Protein AF-A0AAI9HZN4-F1 (afdb_monomer_lite)

Radius of gyration: 26.99 Å; chains: 1; bounding box: 55×51×109 Å

Secondary structure (DSSP, 8-state):
-------------------HHHHHHHHHHHHHHHH-TTTGGGEEEEEE-SSSSEEEEEEEE---STTS-S-TT---EEEEEEEETTT--EEEE-TTSTTSEEEES-GGGS--EEEEEEEEEEEPTTS-EEEEEEEEEE-SSSEEEEEEEEES------EEEEEEEETTEEEEEE-TTS-S---SPSPSEEEEEETTEEEEE-TTSSSSS-EEPEEPPP-

Foldseek 3Di:
DDDDDDDPPPPPPPPPPCDLVVVLVVLVLVVCCVPPVLCSVQKDWDWDDDDDFKIKIWIWGQQPDPSRDDDNVDIDTPWIWIAGSPPRFIWTADPPAPVRIGTPDDLVVADAAKWKDKDWADQDPVRDIWMKMWIWHDPHRFKIFIDIDTDPDDAFDGGMWTWDDDPFKTFTHRDPPDPDGDPDDGSQKIWGDHPNWIWIAGPPDPDRDTHTIGGDDDD

pLDDT: mean 79.12, std 17.21, range [31.0, 96.69]

Structure (mmCIF, N/CA/C/O backbone):
data_AF-A0AAI9HZN4-F1
#
_entry.id   AF-A0AAI9HZN4-F1
#
loop_
_atom_site.group_PDB
_atom_site.id
_atom_site.type_symbol
_atom_site.label_atom_id
_atom_site.label_alt_id
_atom_site.label_comp_id
_atom_site.label_asym_id
_atom_site.label_entity_id
_atom_site.label_seq_id
_atom_site.pdbx_PDB_ins_code
_atom_site.Cartn_x
_atom_site.Cartn_y
_atom_site.Cartn_z
_atom_site.occupancy
_atom_site.B_iso_or_equiv
_atom_site.auth_seq_id
_atom_site.auth_comp_id
_atom_site.auth_asym_id
_atom_site.auth_atom_id
_atom_site.pdbx_PDB_model_num
ATOM 1 N N . MET A 1 1 ? -15.406 -32.861 74.694 1.00 37.94 1 MET A N 1
ATOM 2 C CA . MET A 1 1 ? -14.646 -32.834 73.423 1.00 37.94 1 MET A CA 1
ATOM 3 C C . MET A 1 1 ? -15.410 -31.949 72.452 1.00 37.94 1 MET A C 1
ATOM 5 O O . MET A 1 1 ? -16.577 -32.217 72.210 1.00 37.94 1 MET A O 1
ATOM 9 N N . ARG A 1 2 ? -14.825 -30.826 72.024 1.00 34.38 2 ARG A N 1
ATOM 10 C CA . ARG A 1 2 ? -15.518 -29.756 71.289 1.00 34.38 2 ARG A CA 1
ATOM 11 C C . ARG A 1 2 ? -14.844 -29.624 69.922 1.00 34.38 2 ARG A C 1
ATOM 13 O O . ARG A 1 2 ? -13.748 -29.079 69.842 1.00 34.38 2 ARG A O 1
ATOM 20 N N . ASN A 1 3 ? -15.464 -30.187 68.885 1.00 33.94 3 ASN A N 1
ATOM 21 C CA . ASN A 1 3 ? -14.976 -30.107 67.507 1.00 33.94 3 ASN A CA 1
ATOM 22 C C . ASN A 1 3 ? -15.045 -28.655 67.020 1.00 33.94 3 ASN A C 1
ATOM 24 O O . ASN A 1 3 ? -16.125 -28.070 66.955 1.00 33.94 3 ASN A O 1
ATOM 28 N N . LYS A 1 4 ? -13.891 -28.073 66.682 1.00 37.50 4 LYS A N 1
ATOM 29 C CA . LYS A 1 4 ? -13.807 -26.838 65.900 1.00 37.50 4 LYS A CA 1
ATOM 30 C C . LYS A 1 4 ? -13.763 -27.229 64.425 1.00 37.50 4 LYS A C 1
ATOM 32 O O . LYS A 1 4 ? -12.760 -27.764 63.967 1.00 37.50 4 LYS A O 1
ATOM 37 N N . ILE A 1 5 ? -14.852 -26.980 63.705 1.00 36.41 5 ILE A N 1
ATOM 38 C CA . ILE A 1 5 ? -14.878 -27.032 62.242 1.00 36.41 5 ILE A CA 1
ATOM 39 C C . ILE A 1 5 ? -14.275 -25.716 61.749 1.00 36.41 5 ILE A C 1
ATOM 41 O O . ILE A 1 5 ? -14.810 -24.641 62.017 1.00 36.41 5 ILE A O 1
ATOM 45 N N . LEU A 1 6 ? -13.120 -25.806 61.093 1.00 32.47 6 LEU A N 1
ATOM 46 C CA . LEU A 1 6 ? -12.473 -24.691 60.414 1.00 32.47 6 LEU A CA 1
ATOM 47 C C . LEU A 1 6 ? -13.210 -24.478 59.083 1.00 32.47 6 LEU A C 1
ATOM 49 O O . LEU A 1 6 ? -13.093 -25.296 58.174 1.00 32.47 6 LEU A O 1
ATOM 53 N N . ILE A 1 7 ? -14.007 -23.416 58.976 1.00 37.50 7 ILE A N 1
ATOM 54 C CA . ILE A 1 7 ? -14.625 -23.023 57.706 1.00 37.50 7 ILE A CA 1
ATOM 55 C C . ILE A 1 7 ? -13.564 -22.261 56.908 1.00 37.50 7 ILE A C 1
ATOM 57 O O . ILE A 1 7 ? -13.279 -21.098 57.188 1.00 37.50 7 ILE A O 1
ATOM 61 N N . PHE A 1 8 ? -12.962 -22.932 55.926 1.00 31.00 8 PHE A N 1
ATOM 62 C CA . PHE A 1 8 ? -12.203 -22.278 54.863 1.00 31.00 8 PHE A CA 1
ATOM 63 C C . PHE A 1 8 ? -13.205 -21.581 53.937 1.00 31.00 8 PHE A C 1
ATOM 65 O O . PHE A 1 8 ? -13.799 -22.204 53.059 1.00 31.00 8 PHE A O 1
ATOM 72 N N . VAL A 1 9 ? -13.430 -20.286 54.154 1.00 34.59 9 VAL A N 1
ATOM 73 C CA . VAL A 1 9 ? -14.112 -19.445 53.167 1.00 34.59 9 VAL A CA 1
ATOM 74 C C . VAL A 1 9 ? -13.104 -19.182 52.052 1.00 34.59 9 VAL A C 1
ATOM 76 O O . VAL A 1 9 ? -12.260 -18.294 52.152 1.00 34.59 9 VAL A O 1
ATOM 79 N N . PHE A 1 10 ? -13.156 -20.008 51.008 1.00 34.12 10 PHE A N 1
ATOM 80 C CA . PHE A 1 10 ? -12.505 -19.711 49.740 1.00 34.12 10 PHE A CA 1
ATOM 81 C C . PHE A 1 10 ? -13.136 -18.434 49.177 1.00 34.12 10 PHE A C 1
ATOM 83 O O . PHE A 1 10 ? -14.276 -18.438 48.713 1.00 34.12 10 PHE A O 1
ATOM 90 N N . LEU A 1 11 ? -12.390 -17.331 49.236 1.00 33.84 11 LEU A N 1
ATOM 91 C CA . LEU A 1 11 ? -12.630 -16.158 48.405 1.00 33.84 11 LEU A CA 1
ATOM 92 C C . LEU A 1 11 ? -12.426 -16.588 46.950 1.00 33.84 11 LEU A C 1
ATOM 94 O O . LEU A 1 11 ? -11.305 -16.615 46.445 1.00 33.84 11 LEU A O 1
ATOM 98 N N . LEU A 1 12 ? -13.518 -16.971 46.291 1.00 32.09 12 LEU A N 1
ATOM 99 C CA . LEU A 1 12 ? -13.575 -17.110 44.843 1.00 32.09 12 LEU A CA 1
ATOM 100 C C . LEU A 1 12 ? -13.433 -15.706 44.244 1.00 32.09 12 LEU A C 1
ATOM 102 O O . LEU A 1 12 ? -14.417 -15.026 43.969 1.00 32.09 12 LEU A O 1
ATOM 106 N N . TYR A 1 13 ? -12.190 -15.264 44.052 1.00 35.22 13 TYR A N 1
ATOM 107 C CA . TYR A 1 13 ? -11.889 -14.316 42.992 1.00 35.22 13 TYR A CA 1
ATOM 108 C C . TYR A 1 13 ? -12.271 -15.011 41.689 1.00 35.22 13 TYR A C 1
ATOM 110 O O . TYR A 1 13 ? -11.575 -15.908 41.216 1.00 35.22 13 TYR A O 1
ATOM 118 N N . SER A 1 14 ? -13.427 -14.647 41.144 1.00 33.81 14 SER A N 1
ATOM 119 C CA . SER A 1 14 ? -13.811 -15.002 39.789 1.00 33.81 14 SER A CA 1
ATOM 120 C C . SER A 1 14 ? -12.806 -14.355 38.841 1.00 33.81 14 SER A C 1
ATOM 122 O O . SER A 1 14 ? -12.954 -13.198 38.450 1.00 33.81 14 SER A O 1
ATOM 124 N N . PHE A 1 15 ? -11.764 -15.106 38.491 1.00 33.66 15 PHE A N 1
ATOM 125 C CA . PHE A 1 15 ? -11.055 -14.923 37.239 1.00 33.66 15 PHE A CA 1
ATOM 126 C C . PHE A 1 15 ? -12.097 -15.126 36.138 1.00 33.66 15 PHE A C 1
ATOM 128 O O . PHE A 1 15 ? -12.391 -16.254 35.750 1.00 33.66 15 PHE A O 1
ATOM 135 N N . TYR A 1 16 ? -12.724 -14.039 35.682 1.00 40.41 16 TYR A N 1
ATOM 136 C CA . TYR A 1 16 ? -13.368 -14.048 34.378 1.00 40.41 16 TYR A CA 1
ATOM 137 C C . TYR A 1 16 ? -12.275 -14.449 33.395 1.00 40.41 16 TYR A C 1
ATOM 139 O O . TYR A 1 16 ? -11.291 -13.728 33.231 1.00 40.41 16 TYR A O 1
ATOM 147 N N . ALA A 1 17 ? -12.411 -15.637 32.811 1.00 35.75 17 ALA A N 1
ATOM 148 C CA . ALA A 1 17 ? -11.604 -16.035 31.678 1.00 35.75 17 ALA A CA 1
ATOM 149 C C . ALA A 1 17 ? -11.696 -14.899 30.651 1.00 35.75 17 ALA A C 1
ATOM 151 O O . ALA A 1 17 ? -12.784 -14.562 30.181 1.00 35.75 17 ALA A O 1
ATOM 152 N N . TYR A 1 18 ? -10.567 -14.244 30.391 1.00 49.19 18 TYR A N 1
ATOM 153 C CA . TYR A 1 18 ? -10.438 -13.213 29.375 1.00 49.19 18 TYR A CA 1
ATOM 154 C C . TYR A 1 18 ? -10.654 -13.902 28.023 1.00 49.19 18 TYR A C 1
ATOM 156 O O . TYR A 1 18 ? -9.726 -14.481 27.469 1.00 49.19 18 TYR A O 1
ATOM 164 N N . SER A 1 19 ? -11.911 -13.969 27.576 1.00 69.88 19 SER A N 1
ATOM 165 C CA . SER A 1 19 ? -12.282 -14.645 26.334 1.00 69.88 19 SER A CA 1
ATOM 166 C C . SER A 1 19 ? -11.613 -13.970 25.136 1.00 69.88 19 SER A C 1
ATOM 168 O O . SER A 1 19 ? -11.387 -12.757 25.138 1.00 69.88 19 SER A O 1
ATOM 170 N N . ASP A 1 20 ? -11.322 -14.744 24.089 1.00 72.19 20 ASP A N 1
ATOM 171 C CA . ASP A 1 20 ? -10.719 -14.224 22.854 1.00 72.19 20 ASP A CA 1
ATOM 172 C C . ASP A 1 20 ? -11.564 -13.107 22.207 1.00 72.19 20 ASP A C 1
ATOM 174 O O . ASP A 1 20 ? -11.032 -12.200 21.569 1.00 72.19 20 ASP A O 1
ATOM 178 N N . GLU A 1 21 ? -12.874 -13.102 22.455 1.00 77.56 21 GLU A N 1
ATOM 179 C CA . GLU A 1 21 ? -13.800 -12.037 22.057 1.00 77.56 21 GLU A CA 1
ATOM 180 C C . GLU A 1 21 ? -13.511 -10.704 22.766 1.00 77.56 21 GLU A C 1
ATOM 182 O O . GLU A 1 21 ? -13.470 -9.648 22.131 1.00 77.56 21 GLU A O 1
ATOM 187 N N . ASN A 1 22 ? -13.234 -10.735 24.076 1.00 82.06 22 ASN A N 1
ATOM 188 C CA . ASN A 1 22 ? -12.850 -9.539 24.833 1.00 82.06 22 ASN A CA 1
ATOM 189 C C . ASN A 1 22 ? -11.512 -8.980 24.340 1.00 82.06 22 ASN A C 1
ATOM 191 O O . ASN A 1 22 ? -11.320 -7.761 24.306 1.00 82.06 22 ASN A O 1
ATOM 195 N N . LYS A 1 23 ? -10.602 -9.863 23.911 1.00 83.19 23 LYS A N 1
ATOM 196 C CA . LYS A 1 23 ? -9.340 -9.472 23.277 1.00 83.19 23 LYS A CA 1
ATOM 197 C C . LYS A 1 23 ? -9.586 -8.749 21.953 1.00 83.19 23 LYS A C 1
ATOM 199 O O . LYS A 1 23 ? -9.020 -7.681 21.736 1.00 83.19 23 LYS A O 1
ATOM 204 N N . ALA A 1 24 ? -10.462 -9.282 21.101 1.00 86.50 24 ALA A N 1
ATOM 205 C CA . ALA A 1 24 ? -10.816 -8.665 19.824 1.00 86.50 24 ALA A CA 1
ATOM 206 C C . ALA A 1 24 ? -11.456 -7.277 20.015 1.00 86.50 24 ALA A C 1
ATOM 208 O O . ALA A 1 24 ? -11.021 -6.297 19.409 1.00 86.50 24 ALA A O 1
ATOM 209 N N . ILE A 1 25 ? -12.428 -7.156 20.923 1.00 87.81 25 ILE A N 1
ATOM 210 C CA . ILE A 1 25 ? -13.053 -5.863 21.242 1.00 87.81 25 ILE A CA 1
ATOM 211 C C . ILE A 1 25 ? -12.016 -4.871 21.778 1.00 87.81 25 ILE A C 1
ATOM 213 O O . ILE A 1 25 ? -12.034 -3.706 21.387 1.00 87.81 25 ILE A O 1
ATOM 217 N N . SER A 1 26 ? -11.076 -5.321 22.615 1.00 85.81 26 SER A N 1
ATOM 218 C CA . SER A 1 26 ? -10.011 -4.465 23.144 1.00 85.81 26 SER A CA 1
ATOM 219 C C . SER A 1 26 ? -9.131 -3.873 22.038 1.00 85.81 26 SER A C 1
ATOM 221 O O . SER A 1 26 ? -8.824 -2.684 22.087 1.00 85.81 26 SER A O 1
ATOM 223 N N . VAL A 1 27 ? -8.784 -4.655 21.011 1.00 87.38 27 VAL A N 1
ATOM 224 C CA . VAL A 1 27 ? -7.994 -4.184 19.858 1.00 87.38 27 VAL A CA 1
ATOM 225 C C . VAL A 1 27 ? -8.736 -3.083 19.093 1.00 87.38 27 VAL A C 1
ATOM 227 O O . VAL A 1 27 ? -8.168 -2.020 18.843 1.00 87.38 27 VAL A O 1
ATOM 230 N N . ALA A 1 28 ? -10.017 -3.296 18.768 1.00 89.62 28 ALA A N 1
ATOM 231 C CA . ALA A 1 28 ? -10.834 -2.278 18.104 1.00 89.62 28 ALA A CA 1
ATOM 232 C C . ALA A 1 28 ? -11.003 -1.023 18.976 1.00 89.62 28 ALA A C 1
ATOM 234 O O . ALA A 1 28 ? -10.909 0.098 18.481 1.00 89.62 28 ALA A O 1
ATOM 235 N N . TYR A 1 29 ? -11.196 -1.202 20.282 1.00 88.19 29 TYR A N 1
ATOM 236 C CA . TYR A 1 29 ? -11.317 -0.107 21.239 1.00 88.19 29 TYR A CA 1
ATOM 237 C C . TYR A 1 29 ? -10.059 0.769 21.295 1.00 88.19 29 TYR A C 1
ATOM 239 O O . TYR A 1 29 ? -10.173 1.992 21.243 1.00 88.19 29 TYR A O 1
ATOM 247 N N . GLN A 1 30 ? -8.860 0.174 21.330 1.00 85.31 30 GLN A N 1
ATOM 248 C CA . GLN A 1 30 ? -7.611 0.949 21.312 1.00 85.31 30 GLN A CA 1
ATOM 249 C C . GLN A 1 30 ? -7.466 1.777 20.029 1.00 85.31 30 GLN A C 1
ATOM 251 O O . GLN A 1 30 ? -7.007 2.916 20.088 1.00 85.31 30 GLN A O 1
ATOM 256 N N . TYR A 1 31 ? -7.894 1.246 18.878 1.00 86.62 31 TYR A N 1
ATOM 257 C CA . TYR A 1 31 ? -7.909 2.011 17.630 1.00 86.62 31 TYR A CA 1
ATOM 258 C C . TYR A 1 31 ? -8.840 3.228 17.722 1.00 86.62 31 TYR A C 1
ATOM 260 O O . TYR A 1 31 ? -8.411 4.347 17.451 1.00 86.62 31 TYR A O 1
ATOM 268 N N . ILE A 1 32 ? -10.086 3.041 18.172 1.00 88.50 32 ILE A N 1
ATOM 269 C CA . ILE A 1 32 ? -11.051 4.146 18.302 1.00 88.50 32 ILE A CA 1
ATOM 270 C C . ILE A 1 32 ? -10.581 5.198 19.303 1.00 88.50 32 ILE A C 1
ATOM 272 O O . ILE A 1 32 ? -10.710 6.388 19.035 1.00 88.50 32 ILE A O 1
ATOM 276 N N . LYS A 1 33 ? -10.005 4.776 20.429 1.00 84.81 33 LYS A N 1
ATOM 277 C CA . LYS A 1 33 ? -9.432 5.679 21.428 1.00 84.81 33 LYS A CA 1
ATOM 278 C C . LYS A 1 33 ? -8.364 6.604 20.840 1.00 84.81 33 LYS A C 1
ATOM 280 O O . LYS A 1 33 ? -8.311 7.776 21.201 1.00 84.81 33 LYS A O 1
ATOM 285 N N . ASN A 1 34 ? -7.531 6.090 19.939 1.00 80.75 34 ASN A N 1
ATOM 286 C CA . ASN A 1 34 ? -6.468 6.872 19.312 1.00 80.75 34 ASN A CA 1
ATOM 287 C C . ASN A 1 34 ? -6.991 7.773 18.183 1.00 80.75 34 ASN A C 1
ATOM 289 O O . ASN A 1 34 ? -6.590 8.929 18.097 1.00 80.75 34 ASN A O 1
ATOM 293 N N . GLU A 1 35 ? -7.892 7.266 17.341 1.00 81.62 35 GLU A N 1
ATOM 294 C CA . GLU A 1 35 ? -8.414 8.001 16.178 1.00 81.62 35 GLU A CA 1
ATOM 295 C C . GLU A 1 35 ? -9.487 9.032 16.544 1.00 81.62 35 GLU A C 1
ATOM 297 O O . GLU A 1 35 ? -9.553 10.115 15.967 1.00 81.62 35 GLU A O 1
ATOM 302 N N . LEU A 1 36 ? -10.351 8.700 17.505 1.00 84.00 36 LEU A N 1
ATOM 303 C CA . LEU A 1 36 ? -11.503 9.500 17.919 1.00 84.00 36 LEU A CA 1
ATOM 304 C C . LEU A 1 36 ? -11.565 9.635 19.454 1.00 84.00 36 LEU A C 1
ATOM 306 O O . LEU A 1 36 ? -12.580 9.283 20.064 1.00 84.00 36 LEU A O 1
ATOM 310 N N . PRO A 1 37 ? -10.532 10.200 20.109 1.00 81.88 37 PRO A N 1
ATOM 311 C CA . PRO A 1 37 ? -10.454 10.262 21.573 1.00 81.88 37 PRO A CA 1
ATOM 312 C C . PRO A 1 37 ? -11.643 10.996 22.209 1.00 81.88 37 PRO A C 1
ATOM 314 O O . PRO A 1 37 ? -12.117 10.625 23.278 1.00 81.88 37 PRO A O 1
ATOM 317 N N . ALA A 1 38 ? -12.179 12.015 21.531 1.00 81.50 38 ALA A N 1
ATOM 318 C CA . ALA A 1 38 ? -13.333 12.777 22.010 1.00 81.50 38 ALA A CA 1
ATOM 319 C C . ALA A 1 38 ? -14.665 12.004 21.936 1.00 81.50 38 ALA A C 1
ATOM 321 O O . ALA A 1 38 ? -15.636 12.407 22.573 1.00 81.50 38 ALA A O 1
ATOM 322 N N . GLN A 1 39 ? -14.732 10.925 21.150 1.00 78.56 39 GLN A N 1
ATOM 323 C CA . GLN A 1 39 ? -15.956 10.155 20.902 1.00 78.56 39 GLN A CA 1
ATOM 324 C C . GLN A 1 39 ? -15.900 8.741 21.488 1.00 78.56 39 GLN A C 1
ATOM 326 O O . GLN A 1 39 ? -16.884 8.016 21.398 1.00 78.56 39 GLN A O 1
ATOM 331 N N . GLU A 1 40 ? -14.791 8.344 22.118 1.00 80.62 40 GLU A N 1
ATOM 332 C CA . GLU A 1 40 ? -14.592 6.997 22.667 1.00 80.62 40 GLU A CA 1
ATOM 333 C C . GLU A 1 40 ? -15.718 6.577 23.633 1.00 80.62 40 GLU A C 1
ATOM 335 O O . GLU A 1 40 ? -16.211 5.453 23.575 1.00 80.62 40 GLU A O 1
ATOM 340 N N . ALA A 1 41 ? -16.186 7.500 24.480 1.00 84.12 41 ALA A N 1
ATOM 341 C CA . ALA A 1 41 ? -17.288 7.263 25.420 1.00 84.12 41 ALA A CA 1
ATOM 342 C C . ALA A 1 41 ? -18.686 7.254 24.763 1.00 84.12 41 ALA A C 1
ATOM 344 O O . ALA A 1 41 ? -19.686 7.017 25.444 1.00 84.12 41 ALA A O 1
ATOM 345 N N . CYS A 1 42 ? -18.755 7.545 23.463 1.00 90.44 42 CYS A N 1
ATOM 346 C CA . CYS A 1 42 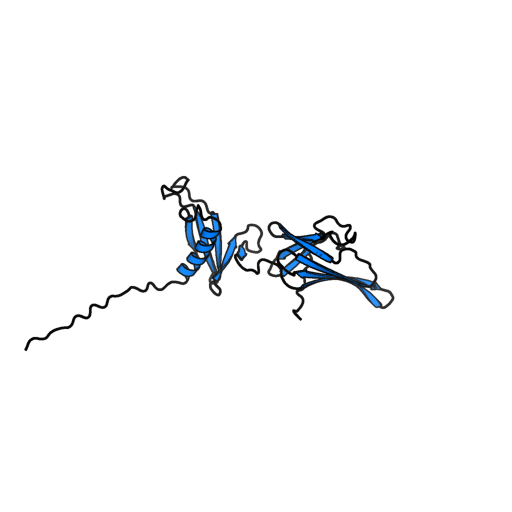? -19.968 7.727 22.667 1.00 90.44 42 CYS A CA 1
ATOM 347 C C . CYS A 1 42 ? -20.056 6.724 21.514 1.00 90.44 42 CYS A C 1
ATOM 349 O O . CYS A 1 42 ? -20.709 6.982 20.500 1.00 90.44 42 CYS A O 1
ATOM 351 N N . VAL A 1 43 ? -19.390 5.577 21.652 1.00 91.56 43 VAL A N 1
ATOM 352 C CA . VAL A 1 43 ? -19.478 4.474 20.699 1.00 91.56 43 VAL A CA 1
ATOM 353 C C . VAL A 1 43 ? -19.835 3.166 21.389 1.00 91.56 43 VAL A C 1
ATOM 355 O O . VAL A 1 43 ? -19.551 2.947 22.565 1.00 91.56 43 VAL A O 1
ATOM 358 N N . SER A 1 44 ? -20.449 2.273 20.626 1.00 91.19 44 SER A N 1
ATOM 359 C CA . SER A 1 44 ? -20.710 0.890 21.008 1.00 91.19 44 SER A CA 1
ATOM 360 C C . SER A 1 44 ? -20.067 -0.062 20.003 1.00 91.19 44 SER A C 1
ATOM 362 O O . SER A 1 44 ? -19.914 0.264 18.823 1.00 91.19 44 SER A O 1
ATOM 364 N N . TYR A 1 45 ? -19.690 -1.243 20.488 1.00 92.69 45 TYR A N 1
ATOM 365 C CA . TYR A 1 45 ? -19.045 -2.294 19.709 1.00 92.69 45 TYR A CA 1
ATOM 366 C C . TYR A 1 45 ? -20.006 -3.471 19.607 1.00 92.69 45 TYR A C 1
ATOM 368 O O . TYR A 1 45 ? -20.397 -4.050 20.619 1.00 92.69 45 TYR A O 1
ATOM 376 N N . GLN A 1 46 ? -20.393 -3.823 18.387 1.00 91.62 46 GLN A N 1
ATOM 377 C CA . GLN A 1 46 ? -21.234 -4.979 18.114 1.00 91.62 46 GLN A CA 1
ATOM 378 C C . GLN A 1 46 ? -20.406 -6.028 17.384 1.00 91.62 46 GLN A C 1
ATOM 380 O O . GLN A 1 46 ? -20.048 -5.839 16.222 1.00 91.62 46 GLN A O 1
ATOM 385 N N . MET A 1 47 ? -20.119 -7.135 18.063 1.00 91.25 47 MET A N 1
ATOM 386 C CA . MET A 1 47 ? -19.430 -8.263 17.452 1.00 91.25 47 MET A CA 1
ATOM 387 C C . MET A 1 47 ? -20.427 -9.191 16.752 1.00 91.25 47 MET A C 1
ATOM 389 O O . MET A 1 47 ? -21.556 -9.371 17.211 1.00 91.25 47 MET A O 1
ATOM 393 N N . TYR A 1 48 ? -20.012 -9.761 15.630 1.00 88.38 48 TYR A N 1
ATOM 394 C CA . TYR A 1 48 ? -20.752 -10.762 14.876 1.00 88.38 48 TYR A CA 1
ATOM 395 C C . TYR A 1 48 ? -19.773 -11.703 14.166 1.00 88.38 48 TYR A C 1
ATOM 397 O O . TYR A 1 48 ? -18.564 -11.459 14.131 1.00 88.38 48 TYR A O 1
ATOM 405 N N . GLN A 1 49 ? -20.293 -12.810 13.643 1.00 84.06 49 GLN A N 1
ATOM 406 C CA . GLN A 1 49 ? -19.499 -13.831 12.973 1.00 84.06 49 GLN A CA 1
ATOM 407 C C . GLN A 1 49 ? -20.017 -14.020 11.549 1.00 84.06 49 GLN A C 1
ATOM 409 O O . GLN A 1 49 ? -21.209 -14.256 11.357 1.00 84.06 49 GLN A O 1
ATOM 414 N N . GLU A 1 50 ? -19.121 -13.920 10.570 1.00 82.88 50 GLU A N 1
ATOM 415 C CA . GLU A 1 50 ? -19.397 -14.290 9.174 1.00 82.88 50 GLU A CA 1
ATOM 416 C C . GLU A 1 50 ? -18.604 -15.531 8.746 1.00 82.88 50 GLU A C 1
ATOM 418 O O . GLU A 1 50 ? -19.066 -16.285 7.894 1.00 82.88 50 GLU A O 1
ATOM 423 N N . ASP A 1 51 ? -17.442 -15.774 9.365 1.00 85.25 51 ASP A N 1
ATOM 424 C CA . ASP A 1 51 ? -16.597 -16.937 9.104 1.00 85.25 51 ASP A CA 1
ATOM 425 C C . ASP A 1 51 ? -15.848 -17.428 10.359 1.00 85.25 51 ASP A C 1
ATOM 427 O O . ASP A 1 51 ? -16.001 -16.912 11.475 1.00 85.25 51 ASP A O 1
ATOM 431 N N . ASP A 1 52 ? -15.046 -18.477 10.184 1.00 88.00 52 ASP A N 1
ATOM 432 C CA . ASP A 1 52 ? -14.298 -19.104 11.272 1.00 88.00 52 ASP A CA 1
ATOM 433 C C . ASP A 1 52 ? -12.941 -18.450 11.545 1.00 88.00 52 ASP A C 1
ATOM 435 O O . ASP A 1 52 ? -12.361 -18.697 12.604 1.00 88.00 52 ASP A O 1
ATOM 439 N N . TYR A 1 53 ? -12.459 -17.576 10.664 1.00 86.88 53 TYR A N 1
ATOM 440 C CA . TYR A 1 53 ? -11.110 -17.012 10.706 1.00 86.88 53 TYR A CA 1
ATOM 4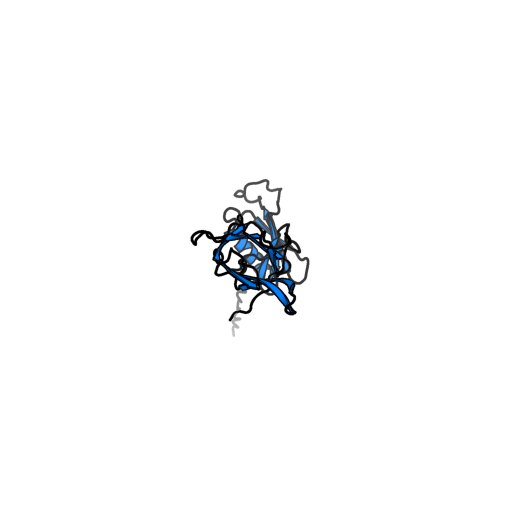41 C C . TYR A 1 53 ? -11.046 -15.640 11.373 1.00 86.88 53 TYR A C 1
ATOM 443 O O . TYR A 1 53 ? -9.994 -15.270 11.901 1.00 86.88 53 TYR A O 1
ATOM 451 N N . PHE A 1 54 ? -12.153 -14.896 11.378 1.00 90.38 54 PHE A N 1
ATOM 452 C CA . PHE A 1 54 ? -12.191 -13.521 11.859 1.00 90.38 54 PHE A CA 1
ATOM 453 C C . PHE A 1 54 ? -13.283 -13.277 12.908 1.00 90.38 54 PHE A C 1
ATOM 455 O O . PHE A 1 54 ? -14.343 -13.901 12.912 1.00 90.38 54 PHE A O 1
ATOM 462 N N . TYR A 1 55 ? -13.019 -12.326 13.803 1.00 92.62 55 TYR A N 1
ATOM 463 C CA . TYR A 1 55 ? -14.046 -11.636 14.580 1.00 92.62 55 TYR A CA 1
ATOM 464 C C . TYR A 1 55 ? -14.462 -10.376 13.832 1.00 92.62 55 TYR A C 1
ATOM 466 O O . TYR A 1 55 ? -13.607 -9.535 13.555 1.00 92.62 55 TYR A O 1
ATOM 474 N N . TYR A 1 56 ? -15.748 -10.214 13.535 1.00 92.44 56 TYR A N 1
ATOM 475 C CA . TYR A 1 56 ? -16.253 -9.013 12.879 1.00 92.44 56 TYR A CA 1
ATOM 476 C C . TYR A 1 56 ? -16.825 -8.063 13.919 1.00 92.44 56 TYR A C 1
ATOM 478 O O . TYR A 1 56 ? -17.574 -8.475 14.802 1.00 92.44 56 TYR A O 1
ATOM 486 N N . ILE A 1 57 ? -16.464 -6.785 13.834 1.00 93.94 57 ILE A N 1
ATOM 487 C CA . ILE A 1 57 ? -16.857 -5.769 14.809 1.00 93.94 57 ILE A CA 1
ATOM 488 C C . ILE A 1 57 ? -17.418 -4.562 14.073 1.00 93.94 57 ILE A C 1
ATOM 490 O O . ILE A 1 57 ? -16.735 -3.917 13.285 1.00 93.94 57 ILE A O 1
ATOM 494 N N . LYS A 1 58 ? -18.664 -4.220 14.379 1.00 93.25 58 LYS A N 1
ATOM 495 C CA . LYS A 1 58 ? -19.328 -3.006 13.917 1.00 93.25 58 LYS A CA 1
ATOM 496 C C . LYS A 1 5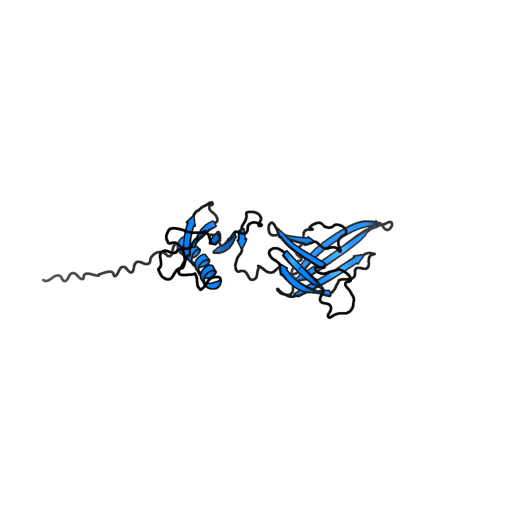8 ? -19.288 -1.965 15.025 1.00 93.25 58 LYS A C 1
ATOM 498 O O . LYS A 1 58 ? -19.845 -2.191 16.100 1.00 93.25 58 LYS A O 1
ATOM 503 N N . VAL A 1 59 ? -18.643 -0.833 14.768 1.00 92.44 59 VAL A N 1
ATOM 504 C CA . VAL A 1 59 ? -18.586 0.299 15.699 1.00 92.44 59 VAL A CA 1
ATOM 505 C C . VAL A 1 59 ? -19.651 1.306 15.320 1.00 92.44 59 VAL A C 1
ATOM 507 O O . VAL A 1 59 ? -19.729 1.736 14.168 1.00 92.44 59 VAL A O 1
ATOM 510 N N . ARG A 1 60 ? -20.488 1.679 16.286 1.00 91.31 60 ARG A N 1
ATOM 511 C CA . ARG A 1 60 ? -21.644 2.548 16.056 1.00 91.31 60 ARG A CA 1
ATOM 512 C C . ARG A 1 60 ? -21.694 3.675 17.069 1.00 91.31 60 ARG A C 1
ATOM 514 O O . ARG A 1 60 ? -21.259 3.493 18.202 1.00 91.31 60 ARG A O 1
ATOM 521 N N . THR A 1 61 ? -22.284 4.805 16.695 1.00 90.19 61 THR A N 1
ATOM 522 C CA . THR A 1 61 ? -22.556 5.898 17.636 1.00 90.19 61 THR A CA 1
ATOM 523 C C . THR A 1 61 ? -23.503 5.431 18.744 1.00 90.19 61 THR A C 1
ATOM 525 O O . THR A 1 61 ? -24.506 4.760 18.469 1.00 90.19 61 THR A O 1
ATOM 528 N N . GLU A 1 62 ? -23.206 5.832 19.976 1.00 86.44 62 GLU A N 1
ATOM 529 C CA . GLU A 1 62 ? -24.018 5.635 21.175 1.00 86.44 62 GLU A CA 1
ATOM 530 C C . GLU A 1 62 ? -24.297 6.998 21.824 1.00 86.44 62 GLU A C 1
ATOM 532 O O . GLU A 1 62 ? -23.421 7.625 22.419 1.00 86.44 62 GLU A O 1
ATOM 537 N N . ASN A 1 63 ? -25.543 7.457 21.690 1.00 84.88 63 ASN A N 1
ATOM 538 C CA . ASN A 1 63 ? -25.976 8.801 22.082 1.00 84.88 63 ASN A CA 1
ATOM 539 C C . ASN A 1 63 ? -26.832 8.799 23.362 1.00 84.88 63 ASN A C 1
ATOM 541 O O . ASN A 1 63 ? -27.429 9.815 23.710 1.00 84.88 63 ASN A O 1
ATOM 545 N N . ARG A 1 64 ? -26.950 7.664 24.070 1.00 78.12 64 ARG A N 1
ATOM 546 C CA . ARG A 1 64 ? -27.729 7.578 25.322 1.00 78.12 64 ARG A CA 1
ATOM 547 C C . ARG A 1 64 ? -27.075 8.301 26.495 1.00 78.12 64 ARG A C 1
ATOM 549 O O . ARG A 1 64 ? -27.769 8.681 27.439 1.00 78.12 64 ARG A O 1
ATOM 556 N N . ASN A 1 65 ? -25.757 8.477 26.469 1.00 77.06 65 ASN A N 1
ATOM 557 C CA . ASN A 1 65 ? -25.064 9.251 27.490 1.00 77.06 65 ASN A CA 1
ATOM 558 C C . ASN A 1 65 ? -25.289 10.751 27.244 1.00 77.06 65 ASN A C 1
ATOM 560 O O . ASN A 1 65 ? -25.117 11.233 26.131 1.00 77.06 65 ASN A O 1
ATOM 564 N N . LYS A 1 66 ? -25.631 11.503 28.298 1.00 74.69 66 LYS A N 1
ATOM 565 C CA . LYS A 1 66 ? -25.879 12.954 28.226 1.00 74.69 66 LYS A CA 1
ATOM 566 C C . LYS A 1 66 ? -24.680 13.753 27.709 1.00 74.69 66 LYS A C 1
ATOM 568 O O . LYS A 1 66 ? -24.873 14.865 27.232 1.00 74.69 66 LYS A O 1
ATOM 573 N N . SER A 1 67 ? -23.463 13.220 27.830 1.00 81.56 67 SER A N 1
ATOM 574 C CA . SER A 1 67 ? -22.253 13.845 27.286 1.00 81.56 67 SER A CA 1
ATOM 575 C C . SER A 1 67 ? -22.080 13.646 25.777 1.00 81.56 67 SER A C 1
ATOM 577 O O . SER A 1 67 ? -21.223 14.292 25.184 1.00 81.56 67 SER A O 1
ATOM 579 N N . CYS A 1 68 ? -22.856 12.753 25.160 1.00 82.69 68 CYS A N 1
ATOM 580 C CA . CYS A 1 68 ? -22.752 12.406 23.749 1.00 82.69 68 CYS A CA 1
ATOM 581 C C . CYS A 1 68 ? -23.784 13.187 22.935 1.00 82.69 68 CYS A C 1
ATOM 583 O O . CYS A 1 68 ? -24.979 13.164 23.226 1.00 82.69 68 CYS A O 1
ATOM 585 N N . ALA A 1 69 ? -23.315 13.905 21.917 1.00 77.75 69 ALA A N 1
ATOM 586 C CA . ALA A 1 69 ? -24.182 14.681 21.043 1.00 77.75 69 ALA A CA 1
ATOM 587 C C . ALA A 1 69 ? -24.931 13.764 20.066 1.00 77.75 69 ALA A C 1
ATOM 589 O O . ALA A 1 69 ? -24.328 12.905 19.432 1.00 77.75 69 ALA A O 1
ATOM 590 N N . GLY A 1 70 ? -26.233 13.991 19.891 1.00 78.88 70 GLY A N 1
ATOM 591 C CA . GLY A 1 70 ? -27.043 13.281 18.903 1.00 78.88 70 GLY A CA 1
ATOM 592 C C . GLY A 1 70 ? -28.390 12.827 19.451 1.00 78.88 70 GLY A C 1
ATOM 593 O O . GLY A 1 70 ? -28.718 13.020 20.619 1.00 78.88 70 GLY A O 1
ATOM 594 N N . ASN A 1 71 ? -29.203 12.232 18.581 1.00 78.94 71 ASN A N 1
ATOM 595 C CA . ASN A 1 71 ? -30.480 11.659 18.986 1.00 78.94 71 ASN A CA 1
ATOM 596 C C . ASN A 1 71 ? -30.235 10.280 19.637 1.00 78.94 71 ASN A C 1
ATOM 598 O O . ASN A 1 71 ? -29.641 9.420 18.980 1.00 78.94 71 ASN A O 1
ATOM 602 N N . PRO A 1 72 ? -30.713 10.024 20.871 1.00 80.00 72 PRO A N 1
ATOM 603 C CA . PRO A 1 72 ? -30.508 8.748 21.569 1.00 80.00 72 PRO A CA 1
ATOM 604 C C . PRO A 1 72 ? -31.171 7.545 20.878 1.00 80.00 72 PRO A C 1
ATOM 606 O O . PRO A 1 72 ? -30.826 6.403 21.171 1.00 80.00 72 PRO A O 1
ATOM 609 N N . ASN A 1 73 ? -32.107 7.786 19.954 1.00 82.31 73 ASN A N 1
ATOM 610 C CA . ASN A 1 73 ? -32.790 6.749 19.178 1.00 82.31 73 ASN A CA 1
ATOM 611 C C . ASN A 1 73 ? -32.124 6.463 17.820 1.00 82.31 73 ASN A C 1
ATOM 613 O O . ASN A 1 73 ? -32.609 5.612 17.078 1.00 82.31 73 ASN A O 1
ATOM 617 N N . ILE A 1 74 ? -31.044 7.170 17.468 1.00 80.25 74 ILE A N 1
ATOM 618 C CA . ILE A 1 74 ? -30.338 7.007 16.192 1.00 80.25 74 ILE A CA 1
ATOM 619 C C . ILE A 1 74 ? -28.926 6.482 16.460 1.00 80.25 74 ILE A C 1
ATOM 621 O O . ILE A 1 74 ? -28.167 7.085 17.218 1.00 80.25 74 ILE A O 1
ATOM 625 N N . SER A 1 75 ? -28.568 5.377 15.798 1.00 85.00 75 SER A N 1
ATOM 626 C CA . SER A 1 75 ? -27.234 4.771 15.857 1.00 85.00 75 SER A CA 1
ATOM 627 C C . SER A 1 75 ? -26.674 4.557 14.451 1.00 85.00 75 SER A C 1
ATOM 629 O O . SER A 1 75 ? -27.169 3.722 13.683 1.00 85.00 75 SER A O 1
ATOM 631 N N . VAL A 1 76 ? -25.635 5.320 14.120 1.00 86.62 76 VAL A N 1
ATOM 632 C CA . VAL A 1 76 ? -24.943 5.293 12.827 1.00 86.62 76 VAL A CA 1
ATOM 633 C C . VAL A 1 76 ? -23.713 4.402 12.937 1.00 86.62 76 VAL A C 1
ATOM 635 O O . VAL A 1 76 ? -23.004 4.452 13.939 1.00 86.62 76 VAL A O 1
ATOM 638 N N . THR A 1 77 ? -23.457 3.585 11.916 1.00 88.62 77 THR A N 1
ATOM 639 C CA . THR A 1 77 ? -22.211 2.809 11.835 1.00 88.62 77 THR A CA 1
ATOM 640 C C . THR A 1 77 ? -21.072 3.747 11.459 1.00 88.62 77 THR A C 1
ATOM 642 O O . THR A 1 77 ? -21.153 4.418 10.437 1.00 88.62 77 THR A O 1
ATOM 645 N N . LEU A 1 78 ? -20.035 3.795 12.289 1.00 87.94 78 LEU A N 1
ATOM 646 C CA . LEU A 1 78 ? -18.829 4.581 12.044 1.00 87.94 78 LEU A CA 1
ATOM 647 C C . LEU A 1 78 ? -17.788 3.756 11.294 1.00 87.94 78 LEU A C 1
ATOM 649 O O . LEU A 1 78 ? -17.192 4.233 10.336 1.00 87.94 78 LEU A O 1
ATOM 653 N N . PHE A 1 79 ? -17.590 2.511 11.729 1.00 89.44 79 PHE A N 1
ATOM 654 C CA . PHE A 1 79 ? -16.598 1.609 11.158 1.00 89.44 79 PHE A CA 1
ATOM 655 C C . PHE A 1 79 ? -17.092 0.172 11.190 1.00 89.44 79 PHE A C 1
ATOM 657 O O . PHE A 1 79 ? -17.765 -0.244 12.138 1.00 89.44 79 PHE A O 1
ATOM 664 N N . ASN A 1 80 ? -16.671 -0.601 10.198 1.00 90.44 80 ASN A N 1
ATOM 665 C CA . ASN A 1 80 ? -16.676 -2.049 10.273 1.00 90.44 80 ASN A CA 1
ATOM 666 C C . ASN A 1 80 ? -15.227 -2.531 10.318 1.00 90.44 80 ASN A C 1
ATOM 668 O O . ASN A 1 80 ? -14.371 -2.059 9.570 1.00 90.44 80 ASN A O 1
ATOM 672 N N . PHE A 1 81 ? -14.951 -3.458 11.222 1.00 91.62 81 PHE A N 1
ATOM 673 C CA . PHE A 1 81 ? -13.660 -4.099 11.372 1.00 91.62 81 PHE A CA 1
ATOM 674 C C . PHE A 1 81 ? -13.804 -5.605 11.244 1.00 91.62 81 PHE A C 1
ATOM 676 O O . PHE A 1 81 ? -14.845 -6.175 11.576 1.00 91.62 81 PHE A O 1
ATOM 683 N N . LYS A 1 82 ? -12.707 -6.251 10.869 1.00 91.50 82 LYS A N 1
ATOM 684 C CA . LYS A 1 82 ? -12.492 -7.663 11.156 1.00 91.50 82 LYS A CA 1
ATOM 685 C C . LYS A 1 82 ? -11.138 -7.852 11.821 1.00 91.50 82 LYS A C 1
ATOM 687 O O . LYS A 1 82 ? -10.199 -7.117 11.531 1.00 91.50 82 LYS A O 1
ATOM 692 N N . ILE A 1 83 ? -11.039 -8.810 12.729 1.00 89.94 83 ILE A N 1
ATOM 693 C CA . ILE A 1 83 ? -9.823 -9.105 13.487 1.00 89.94 83 ILE A CA 1
ATOM 694 C C . ILE A 1 83 ? -9.496 -10.572 13.299 1.00 89.94 83 ILE A C 1
ATOM 696 O O . ILE A 1 83 ? -10.339 -11.431 13.543 1.00 89.94 83 ILE A O 1
ATOM 700 N N . SER A 1 84 ? -8.279 -10.857 12.857 1.00 87.50 84 SER A N 1
ATOM 701 C CA . SER A 1 84 ? -7.807 -12.225 12.664 1.00 87.50 84 SER A CA 1
ATOM 702 C C . SER A 1 84 ? -7.749 -12.970 13.999 1.00 87.50 84 SER A C 1
ATOM 704 O O . SER A 1 84 ? -7.161 -12.485 14.969 1.00 87.50 84 SER A O 1
ATOM 706 N N . LYS A 1 85 ? -8.349 -14.164 14.066 1.00 88.94 85 LYS A N 1
ATOM 707 C CA . LYS A 1 85 ? -8.322 -14.994 15.281 1.00 88.94 85 LYS A CA 1
ATOM 708 C C . LYS A 1 85 ? -6.928 -15.558 15.574 1.00 88.94 85 LYS A C 1
ATOM 710 O O . LYS A 1 85 ? -6.633 -15.844 16.730 1.00 88.94 85 LYS A O 1
ATOM 715 N N . SER A 1 86 ? -6.073 -15.711 14.559 1.00 85.44 86 SER A N 1
ATOM 716 C CA . SER A 1 86 ? -4.748 -16.323 14.714 1.00 85.44 86 SER A CA 1
ATOM 717 C C . SER A 1 86 ? -3.689 -15.360 15.241 1.00 85.44 86 SER A C 1
ATOM 719 O O . SER A 1 86 ? -2.873 -15.747 16.072 1.00 85.44 86 SER A O 1
ATOM 721 N N . ASP A 1 87 ? -3.681 -14.119 14.757 1.00 80.81 87 ASP A N 1
ATOM 722 C CA . ASP A 1 87 ? -2.617 -13.141 15.037 1.00 80.81 87 ASP A CA 1
ATOM 723 C C . ASP A 1 87 ? -3.139 -11.799 15.560 1.00 80.81 87 ASP A C 1
ATOM 725 O O . ASP A 1 87 ? -2.354 -10.899 15.850 1.00 80.81 87 ASP A O 1
ATOM 729 N N . THR A 1 88 ? -4.456 -11.661 15.740 1.00 82.94 88 THR A N 1
ATOM 730 C CA . THR A 1 88 ? -5.118 -10.438 16.218 1.00 82.94 88 THR A CA 1
ATOM 731 C C . THR A 1 88 ? -4.910 -9.204 15.337 1.00 82.94 88 THR A C 1
ATOM 733 O O . THR A 1 88 ? -5.194 -8.089 15.774 1.00 82.94 88 THR A O 1
ATOM 736 N N . GLN A 1 89 ? -4.484 -9.385 14.082 1.00 85.00 89 GLN A N 1
ATOM 737 C CA . GLN A 1 89 ? -4.388 -8.301 13.110 1.00 85.00 89 GLN A CA 1
ATOM 738 C C . GLN A 1 89 ? -5.764 -7.662 12.896 1.00 85.00 89 GLN A C 1
ATOM 740 O O . GLN A 1 89 ? -6.728 -8.342 12.536 1.00 85.00 89 GLN A O 1
ATOM 745 N N . LEU A 1 90 ? -5.840 -6.346 13.094 1.00 87.00 90 LEU A N 1
ATOM 746 C CA . LEU A 1 90 ? -7.031 -5.541 12.840 1.00 87.00 90 LEU A CA 1
ATOM 747 C C . LEU A 1 90 ? -7.105 -5.168 11.361 1.00 87.00 90 LEU A C 1
ATOM 749 O O . LEU A 1 90 ? -6.103 -4.754 10.784 1.00 87.00 90 LEU A O 1
ATOM 753 N N . TYR A 1 91 ? -8.290 -5.254 10.772 1.00 86.56 91 TYR A N 1
ATOM 754 C CA . TYR A 1 91 ? -8.603 -4.764 9.436 1.00 86.56 91 TYR A CA 1
ATOM 755 C C . TYR A 1 91 ? -9.842 -3.874 9.499 1.00 86.56 91 TYR A C 1
ATOM 757 O O . TYR A 1 91 ? -10.782 -4.198 10.218 1.00 86.56 91 TYR A O 1
ATOM 765 N N . LYS A 1 92 ? -9.873 -2.794 8.723 1.00 87.25 92 LYS A N 1
ATOM 766 C CA . LYS A 1 92 ? -10.986 -1.848 8.592 1.00 87.25 92 LYS A CA 1
ATOM 767 C C . LYS A 1 92 ? -11.598 -1.920 7.215 1.00 87.25 92 LYS A C 1
ATOM 769 O O . LYS A 1 92 ? -10.871 -2.030 6.233 1.00 87.25 92 LYS A O 1
ATOM 774 N N . GLU A 1 93 ? -12.916 -1.850 7.169 1.00 84.75 93 GLU A N 1
ATOM 775 C CA . GLU A 1 93 ? -13.652 -1.801 5.921 1.00 84.75 93 GLU A CA 1
ATOM 776 C C . GLU A 1 93 ? -13.301 -0.530 5.136 1.00 84.75 93 GLU A C 1
ATOM 778 O O . GLU A 1 93 ? -13.274 0.572 5.690 1.00 84.75 93 GLU A O 1
ATOM 783 N N . ASP A 1 94 ? -13.010 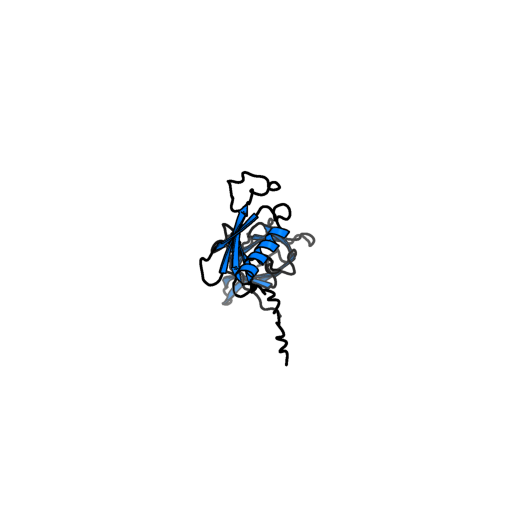-0.708 3.855 1.00 71.69 94 ASP A N 1
ATOM 784 C CA . ASP A 1 94 ? -12.789 0.329 2.856 1.00 71.69 94 ASP A CA 1
ATOM 785 C C . ASP A 1 94 ? -13.544 -0.093 1.591 1.00 71.69 94 ASP A C 1
ATOM 787 O O . ASP A 1 94 ? -13.396 -1.225 1.120 1.00 71.69 94 ASP A O 1
ATOM 791 N N . GLU A 1 95 ? -14.340 0.817 1.029 1.00 56.50 95 GLU A N 1
ATOM 792 C CA . GLU A 1 95 ? -15.238 0.579 -0.111 1.00 56.50 95 GLU A CA 1
ATOM 793 C C . GLU A 1 95 ? -14.499 0.134 -1.395 1.00 56.50 95 GLU A C 1
ATOM 795 O O . GLU A 1 95 ? -15.137 -0.213 -2.388 1.00 56.50 95 GLU A O 1
ATOM 800 N N . LEU A 1 96 ? -13.159 0.118 -1.392 1.00 48.81 96 LEU A N 1
ATOM 801 C CA . LEU A 1 96 ? -12.308 -0.090 -2.567 1.00 48.81 96 LEU A CA 1
ATOM 802 C C . LEU A 1 96 ? -11.261 -1.224 -2.427 1.00 48.81 96 LEU A C 1
ATOM 804 O O . LEU A 1 96 ? -10.428 -1.399 -3.319 1.00 48.81 96 LEU A O 1
ATOM 808 N N . GLY A 1 97 ? -11.274 -2.019 -1.347 1.00 42.50 97 GLY A N 1
ATOM 809 C CA . GLY A 1 97 ? -10.378 -3.179 -1.172 1.00 42.50 97 GLY A CA 1
ATOM 810 C C . GLY A 1 97 ? -10.895 -4.469 -1.828 1.00 42.50 97 GLY A C 1
ATOM 811 O O . GLY A 1 97 ? -12.101 -4.689 -1.900 1.00 42.50 97 GLY A O 1
ATOM 812 N N . VAL A 1 98 ? -10.016 -5.387 -2.259 1.00 40.50 98 VAL A N 1
ATOM 813 C CA . VAL A 1 98 ? -10.467 -6.735 -2.672 1.00 40.50 98 VAL A CA 1
ATOM 814 C C . VAL A 1 98 ? -10.996 -7.456 -1.424 1.00 40.50 98 VAL A C 1
ATOM 816 O O . VAL A 1 98 ? -10.234 -7.721 -0.496 1.00 40.50 98 VAL A O 1
ATOM 819 N N . ASN A 1 99 ? -12.309 -7.711 -1.394 1.00 51.88 99 ASN A N 1
ATOM 820 C CA . ASN A 1 99 ? -13.137 -8.113 -0.239 1.00 51.88 99 ASN A CA 1
ATOM 821 C C . ASN A 1 99 ? -13.470 -7.005 0.780 1.00 51.88 99 ASN A C 1
ATOM 823 O O . ASN A 1 99 ? -13.982 -7.318 1.849 1.00 51.88 99 ASN A O 1
ATOM 827 N N . GLY A 1 100 ? -13.186 -5.737 0.476 1.00 68.00 100 GLY A N 1
ATOM 828 C CA . GLY A 1 100 ? -13.669 -4.578 1.228 1.00 68.00 100 GLY A CA 1
ATOM 829 C C . GLY A 1 100 ? -12.966 -4.256 2.550 1.00 68.00 100 GLY A C 1
ATOM 830 O O . GLY A 1 100 ? -13.461 -3.393 3.246 1.00 68.00 100 GLY A O 1
ATOM 831 N N . TYR A 1 101 ? -11.851 -4.897 2.941 1.00 77.94 101 TYR A N 1
ATOM 832 C CA . TYR A 1 101 ? -11.170 -4.637 4.233 1.00 77.94 101 TYR A CA 1
ATOM 833 C C . TYR A 1 101 ? -9.637 -4.515 4.106 1.00 77.94 101 TYR A C 1
ATOM 835 O O . TYR A 1 101 ? -9.012 -5.326 3.424 1.00 77.94 101 TYR A O 1
ATOM 843 N N . GLN A 1 102 ? -9.020 -3.569 4.832 1.00 74.06 102 GLN A N 1
ATOM 844 C CA . GLN A 1 102 ? -7.575 -3.261 4.840 1.00 74.06 102 GLN A CA 1
ATOM 845 C C . GLN A 1 102 ? -6.953 -3.338 6.248 1.00 74.06 102 GLN A C 1
ATOM 847 O O . GLN A 1 102 ? -7.580 -2.876 7.198 1.00 74.06 102 GLN A O 1
ATOM 852 N N . PRO A 1 103 ? -5.729 -3.871 6.430 1.00 76.69 103 PRO A N 1
ATOM 853 C CA . PRO A 1 103 ? -5.095 -3.994 7.747 1.00 76.69 103 PRO A CA 1
ATOM 854 C C . PRO A 1 103 ? -4.709 -2.635 8.372 1.00 76.69 103 PRO A C 1
ATOM 856 O O . PRO A 1 103 ? -4.147 -1.763 7.706 1.00 76.69 103 PRO A O 1
ATOM 859 N N . ILE A 1 104 ? -4.958 -2.477 9.675 1.00 71.81 104 ILE A N 1
ATOM 860 C CA . ILE A 1 104 ? -4.608 -1.305 10.490 1.00 71.81 104 ILE A CA 1
ATOM 861 C C . ILE A 1 104 ? -3.410 -1.625 11.389 1.00 71.81 104 ILE A C 1
ATOM 863 O O . ILE A 1 104 ? -3.363 -2.673 12.030 1.00 71.81 104 ILE A O 1
ATOM 867 N N . ASN A 1 105 ? -2.505 -0.656 11.513 1.00 57.09 105 ASN A N 1
ATOM 868 C CA . ASN A 1 105 ? -1.459 -0.596 12.529 1.00 57.09 105 ASN A CA 1
ATOM 869 C C . ASN A 1 105 ? -0.372 -1.651 12.359 1.00 57.09 105 ASN A C 1
ATOM 871 O O . ASN A 1 105 ? -0.064 -2.444 13.245 1.00 57.09 105 ASN A O 1
ATOM 875 N N . VAL A 1 106 ? 0.249 -1.603 11.192 1.00 46.94 106 VAL A N 1
ATOM 876 C CA . VAL A 1 106 ? 1.542 -2.223 11.007 1.00 46.94 106 VAL A CA 1
ATOM 877 C C . VAL A 1 106 ? 2.429 -1.147 10.416 1.00 46.94 106 VAL A C 1
ATOM 879 O O . VAL A 1 106 ? 2.054 -0.493 9.445 1.00 46.94 106 VAL A O 1
ATOM 882 N N . GLU A 1 107 ? 3.657 -1.045 10.898 1.00 41.44 107 GLU A N 1
ATOM 883 C CA . GLU A 1 107 ? 4.760 -0.467 10.124 1.00 41.44 107 GLU A CA 1
ATOM 884 C C . GLU A 1 107 ? 4.862 -1.111 8.707 1.00 41.44 107 GLU A C 1
ATOM 886 O O . GLU A 1 107 ? 5.522 -0.581 7.823 1.00 41.44 107 GLU A O 1
ATOM 891 N N . SER A 1 108 ? 4.118 -2.202 8.441 1.00 46.41 108 SER A N 1
ATOM 892 C CA . SER A 1 108 ? 3.827 -2.810 7.134 1.00 46.41 108 SER A CA 1
ATOM 893 C C . SER A 1 108 ? 2.720 -2.142 6.291 1.00 46.41 108 SER A C 1
ATOM 895 O O . SER A 1 108 ? 2.281 -2.750 5.308 1.00 46.41 108 SER A O 1
ATOM 897 N N . GLN A 1 109 ? 2.218 -0.956 6.649 1.00 49.22 109 GLN A N 1
ATOM 898 C CA . GLN A 1 109 ? 1.413 -0.130 5.732 1.00 49.22 109 GLN A CA 1
ATOM 899 C C . GLN A 1 109 ? 2.277 0.530 4.655 1.00 49.22 109 GLN A C 1
ATOM 901 O O . GLN A 1 109 ? 1.774 0.871 3.588 1.00 49.22 109 GLN A O 1
ATOM 906 N N . TYR A 1 110 ? 3.582 0.634 4.899 1.00 63.28 110 TYR A N 1
ATOM 907 C CA . TYR A 1 110 ? 4.528 1.188 3.950 1.00 63.28 110 TYR A CA 1
ATOM 908 C C . TYR A 1 110 ? 5.174 0.063 3.148 1.00 63.28 110 TYR A C 1
ATOM 910 O O . TYR A 1 110 ? 5.668 -0.938 3.689 1.00 63.28 110 TYR A O 1
ATOM 918 N N . ILE A 1 111 ? 5.139 0.220 1.828 1.00 76.62 111 ILE A N 1
ATOM 919 C CA . ILE A 1 111 ? 5.965 -0.577 0.934 1.00 76.62 111 ILE A CA 1
ATOM 920 C C . ILE A 1 111 ? 7.428 -0.426 1.382 1.00 76.62 111 ILE A C 1
ATOM 922 O O . ILE A 1 111 ? 7.898 0.672 1.655 1.00 76.62 111 ILE A O 1
ATOM 926 N N . HIS A 1 112 ? 8.119 -1.550 1.550 1.00 81.50 112 HIS A N 1
ATOM 927 C CA . HIS A 1 112 ? 9.491 -1.592 2.050 1.00 81.50 112 HIS A CA 1
ATOM 928 C C . HIS A 1 112 ? 10.299 -2.636 1.287 1.00 81.50 112 HIS A C 1
ATOM 930 O O . HIS A 1 112 ? 9.766 -3.681 0.882 1.00 81.50 112 HIS A O 1
ATOM 936 N N . GLY A 1 113 ? 11.601 -2.386 1.169 1.00 88.19 113 GLY A N 1
ATOM 937 C CA . GLY A 1 113 ? 12.522 -3.225 0.411 1.00 88.19 113 GLY A CA 1
ATOM 938 C C . GLY A 1 113 ? 12.551 -2.865 -1.070 1.00 88.19 113 GLY A C 1
ATOM 939 O O . GLY A 1 113 ? 12.055 -1.816 -1.475 1.00 88.19 113 GLY A O 1
ATOM 940 N N . ALA A 1 114 ? 13.152 -3.746 -1.865 1.00 94.38 114 ALA A N 1
ATOM 941 C CA . ALA A 1 114 ? 13.355 -3.514 -3.284 1.00 94.38 114 ALA A CA 1
ATOM 942 C C . ALA A 1 114 ? 12.346 -4.295 -4.136 1.00 94.38 114 ALA A C 1
ATOM 944 O O . ALA A 1 114 ? 12.035 -5.455 -3.849 1.00 94.38 114 ALA A O 1
ATOM 945 N N . TYR A 1 115 ? 11.846 -3.645 -5.181 1.00 95.81 115 TYR A N 1
ATOM 946 C CA . TYR A 1 115 ? 10.933 -4.217 -6.160 1.00 95.81 115 TYR A CA 1
ATOM 947 C C . TYR A 1 115 ? 11.391 -3.878 -7.573 1.00 95.81 115 TYR A C 1
ATOM 949 O O . TYR A 1 115 ? 11.983 -2.821 -7.782 1.00 95.81 115 TYR A O 1
ATOM 957 N N . SER A 1 116 ? 11.076 -4.736 -8.535 1.00 96.69 116 SER A N 1
ATOM 958 C CA . SER A 1 116 ? 11.380 -4.513 -9.945 1.00 96.69 116 SER A CA 1
ATOM 959 C C . SER A 1 116 ? 10.151 -4.637 -10.834 1.00 96.69 116 SER A C 1
ATOM 961 O O . SER A 1 116 ? 9.228 -5.405 -10.557 1.00 96.69 116 SER A O 1
ATOM 963 N N . TYR A 1 117 ? 10.165 -3.880 -11.922 1.00 95.56 117 TYR A N 1
ATOM 964 C CA . TYR A 1 117 ? 9.333 -4.109 -13.094 1.00 95.56 117 TYR A CA 1
ATOM 965 C C . TYR A 1 117 ? 10.254 -4.122 -14.311 1.00 95.56 117 TYR A C 1
ATOM 967 O O . TYR A 1 117 ? 10.994 -3.164 -14.521 1.00 95.56 117 TYR A O 1
ATOM 975 N N . GLU A 1 118 ? 10.212 -5.198 -15.092 1.00 93.56 118 GLU A N 1
ATOM 976 C CA . GLU A 1 118 ? 10.957 -5.316 -16.342 1.00 93.56 118 GLU A CA 1
ATOM 977 C C . GLU A 1 118 ? 9.986 -5.304 -17.520 1.00 93.56 118 GLU A C 1
ATOM 979 O O . GLU A 1 118 ? 8.995 -6.037 -17.545 1.00 93.56 118 GLU A O 1
ATOM 984 N N . TYR A 1 119 ? 10.296 -4.477 -18.510 1.00 90.75 119 TYR A N 1
ATOM 985 C CA . TYR A 1 119 ? 9.691 -4.534 -19.825 1.00 90.75 119 TYR A CA 1
ATOM 986 C C . TYR A 1 119 ? 10.685 -5.146 -20.810 1.00 90.75 119 TYR A C 1
ATOM 988 O O . TYR A 1 119 ? 11.799 -4.646 -20.975 1.00 90.75 119 TYR A O 1
ATOM 996 N N . THR A 1 120 ? 10.256 -6.201 -21.498 1.00 88.81 120 THR A N 1
ATOM 997 C CA . THR A 1 120 ? 11.010 -6.846 -22.572 1.00 88.81 120 THR A CA 1
ATOM 998 C C . THR A 1 120 ? 10.440 -6.414 -23.925 1.00 88.81 120 THR A C 1
ATOM 1000 O O . THR A 1 120 ? 9.252 -6.601 -24.189 1.00 88.81 120 THR A O 1
ATOM 1003 N N . GLY A 1 121 ? 11.285 -5.831 -24.774 1.00 83.44 121 GLY A N 1
ATOM 1004 C CA . GLY A 1 121 ? 10.932 -5.344 -26.104 1.00 83.44 121 GLY A CA 1
ATOM 1005 C C . GLY A 1 121 ? 11.160 -6.372 -27.214 1.00 83.44 121 GLY A C 1
ATOM 1006 O O . GLY A 1 121 ? 11.015 -7.581 -27.028 1.00 83.44 121 GLY A O 1
ATOM 1007 N N . GLU A 1 122 ? 11.490 -5.879 -28.408 1.00 83.56 122 GLU A N 1
ATOM 1008 C CA . GLU A 1 122 ? 11.679 -6.718 -29.591 1.00 83.56 122 GLU A CA 1
ATOM 1009 C C . GLU A 1 122 ? 13.018 -7.463 -29.576 1.00 83.56 122 GLU A C 1
ATOM 1011 O O . GLU A 1 122 ? 14.025 -7.013 -29.020 1.00 83.56 122 GLU A O 1
ATOM 1016 N N . LYS A 1 123 ? 13.031 -8.620 -30.245 1.00 85.25 123 LYS A N 1
ATOM 1017 C CA . LYS A 1 123 ? 14.260 -9.360 -30.516 1.00 85.25 123 LYS A CA 1
ATOM 1018 C C . LYS A 1 123 ? 15.013 -8.691 -31.663 1.00 85.25 123 LYS A C 1
ATOM 1020 O O . LYS A 1 123 ? 14.482 -8.554 -32.763 1.00 85.25 123 LYS A O 1
ATOM 1025 N N . LEU A 1 124 ? 16.252 -8.309 -31.403 1.00 82.19 124 LEU A N 1
ATOM 1026 C CA . LEU A 1 124 ? 17.134 -7.619 -32.329 1.00 82.19 124 LEU A CA 1
ATOM 1027 C C . LEU A 1 124 ? 17.864 -8.606 -33.255 1.00 82.19 124 LEU A C 1
ATOM 1029 O O . LEU A 1 124 ? 17.901 -9.820 -33.036 1.00 82.19 124 LEU A O 1
ATOM 1033 N N . ASN A 1 125 ? 18.482 -8.060 -34.305 1.00 82.62 125 ASN A N 1
ATOM 1034 C CA . ASN A 1 125 ? 19.211 -8.825 -35.325 1.00 82.62 125 ASN A CA 1
ATOM 1035 C C . ASN A 1 125 ? 20.453 -9.561 -34.784 1.00 82.62 125 ASN A C 1
ATOM 1037 O O . ASN A 1 125 ? 20.952 -10.472 -35.440 1.00 82.62 125 ASN A O 1
ATOM 1041 N N . ASP A 1 126 ? 20.953 -9.177 -33.607 1.00 80.06 126 ASP A N 1
ATOM 1042 C CA . ASP A 1 126 ? 22.050 -9.846 -32.896 1.00 80.06 126 ASP A CA 1
ATOM 1043 C C . ASP A 1 126 ? 21.574 -11.056 -32.063 1.00 80.06 126 ASP A C 1
ATOM 1045 O O . ASP A 1 126 ? 22.385 -11.768 -31.474 1.00 80.06 126 ASP A O 1
ATOM 1049 N N . GLY A 1 127 ? 20.262 -11.312 -32.037 1.00 81.06 127 GLY A N 1
ATOM 1050 C CA . GLY A 1 127 ? 19.636 -12.388 -31.280 1.00 81.06 127 GLY A CA 1
ATOM 1051 C C . GLY A 1 127 ? 19.289 -12.032 -29.832 1.00 81.06 127 GLY A C 1
ATOM 1052 O O . GLY A 1 127 ? 18.626 -12.848 -29.185 1.00 81.06 127 GLY A O 1
ATOM 1053 N N . ASN A 1 128 ? 19.672 -10.848 -29.346 1.00 82.69 128 ASN A N 1
ATOM 1054 C CA . ASN A 1 128 ? 19.309 -10.344 -28.023 1.00 82.69 128 ASN A CA 1
ATOM 1055 C C . ASN A 1 128 ? 17.937 -9.667 -28.053 1.00 82.69 128 ASN A C 1
ATOM 1057 O O . ASN A 1 128 ? 17.440 -9.283 -29.108 1.00 82.69 128 ASN A O 1
ATOM 1061 N N . THR A 1 129 ? 17.324 -9.500 -26.887 1.00 85.50 129 THR A N 1
ATOM 1062 C CA . THR A 1 129 ? 16.048 -8.790 -26.744 1.00 85.50 129 THR A CA 1
ATOM 1063 C C . THR A 1 129 ? 16.291 -7.487 -25.996 1.00 85.50 129 THR A C 1
ATOM 1065 O O . THR A 1 129 ? 17.008 -7.492 -24.992 1.00 85.50 129 THR A O 1
ATOM 1068 N N . SER A 1 130 ? 15.741 -6.369 -26.479 1.00 87.31 130 SER A N 1
ATOM 1069 C CA . SER A 1 130 ? 15.830 -5.107 -25.737 1.00 87.31 130 SER A CA 1
ATOM 1070 C C . SER A 1 130 ? 15.056 -5.210 -24.424 1.00 87.31 130 SER A C 1
ATOM 1072 O O . SER A 1 130 ? 14.057 -5.927 -24.329 1.00 87.31 130 SER A O 1
ATOM 1074 N N . PHE A 1 131 ? 15.525 -4.515 -23.392 1.00 89.44 131 PHE A N 1
ATOM 1075 C CA . PHE A 1 131 ? 14.827 -4.480 -22.114 1.00 89.44 131 PHE A CA 1
ATOM 1076 C C . PHE A 1 131 ? 15.052 -3.161 -21.392 1.00 89.44 131 PHE A C 1
ATOM 1078 O O . PHE A 1 131 ? 16.059 -2.473 -21.602 1.00 89.44 131 PHE A O 1
ATOM 1085 N N . ILE A 1 132 ? 14.118 -2.862 -20.497 1.00 91.31 132 ILE A N 1
ATOM 1086 C CA . ILE A 1 132 ? 14.224 -1.804 -19.500 1.00 91.31 132 ILE A CA 1
ATOM 1087 C C . ILE A 1 132 ? 13.736 -2.384 -18.182 1.00 91.31 132 ILE A C 1
ATOM 1089 O O . ILE A 1 132 ? 12.667 -2.986 -18.121 1.00 91.31 132 ILE A O 1
ATOM 1093 N N . ASN A 1 133 ? 14.511 -2.193 -17.127 1.00 93.31 133 ASN A N 1
ATOM 1094 C CA . ASN A 1 133 ? 14.172 -2.632 -15.787 1.00 93.31 133 ASN A CA 1
ATOM 1095 C C . ASN A 1 133 ? 14.186 -1.437 -14.833 1.00 93.31 133 ASN A C 1
ATOM 1097 O O . ASN A 1 133 ? 15.203 -0.755 -14.691 1.00 93.31 133 ASN A O 1
ATOM 1101 N N . TRP A 1 134 ? 13.061 -1.214 -14.159 1.00 94.75 134 TRP A N 1
ATOM 1102 C CA . TRP A 1 134 ? 12.890 -0.213 -13.112 1.00 94.75 134 TRP A CA 1
ATOM 1103 C C . TRP A 1 134 ? 12.995 -0.889 -11.755 1.00 94.75 134 TRP A C 1
ATOM 1105 O O . TRP A 1 134 ? 12.142 -1.695 -11.391 1.00 94.75 134 TRP A O 1
ATOM 1115 N N . THR A 1 135 ? 14.026 -0.544 -10.989 1.00 96.44 135 THR A N 1
ATOM 1116 C CA . THR A 1 135 ? 14.240 -1.060 -9.635 1.00 96.44 135 THR A CA 1
ATOM 1117 C C . THR A 1 135 ? 13.931 0.014 -8.601 1.00 96.44 135 THR A C 1
ATOM 1119 O O . THR A 1 135 ? 14.675 0.983 -8.449 1.00 96.44 135 THR A O 1
ATOM 1122 N N . PHE A 1 136 ? 12.841 -0.179 -7.866 1.00 96.38 136 PHE A N 1
ATOM 1123 C CA . PHE A 1 136 ? 12.367 0.694 -6.800 1.00 96.38 136 PHE A CA 1
ATOM 1124 C C . PHE A 1 136 ? 12.893 0.197 -5.460 1.00 96.38 136 PHE A C 1
ATOM 1126 O O . PHE A 1 136 ? 12.547 -0.901 -5.028 1.00 96.38 136 PHE A O 1
ATOM 1133 N N . ASN A 1 137 ? 13.694 1.002 -4.774 1.00 95.31 137 ASN A N 1
ATOM 1134 C CA . ASN A 1 137 ? 14.165 0.719 -3.428 1.00 95.31 137 ASN A CA 1
ATOM 1135 C C . ASN A 1 137 ? 13.487 1.657 -2.426 1.00 95.31 137 ASN A C 1
ATOM 1137 O O . ASN A 1 137 ? 13.797 2.847 -2.373 1.00 95.31 137 ASN A O 1
ATOM 1141 N N . PHE A 1 138 ? 12.566 1.119 -1.631 1.00 90.75 138 PHE A N 1
ATOM 1142 C CA . PHE A 1 138 ? 11.858 1.866 -0.596 1.00 90.75 138 PHE A CA 1
ATOM 1143 C C . PHE A 1 138 ? 12.688 1.881 0.683 1.00 90.75 138 PHE A C 1
ATOM 1145 O O . PHE A 1 138 ? 12.786 0.863 1.377 1.00 90.75 138 PHE A O 1
ATOM 1152 N N . ILE A 1 139 ? 13.304 3.034 0.947 1.00 85.75 139 ILE A N 1
ATOM 1153 C CA . ILE A 1 139 ? 14.240 3.248 2.055 1.00 85.75 139 ILE A CA 1
ATOM 1154 C C . ILE A 1 139 ? 13.457 3.404 3.360 1.00 85.75 139 ILE A C 1
ATOM 1156 O O . ILE A 1 139 ? 13.756 2.742 4.353 1.00 85.75 139 ILE A O 1
ATOM 1160 N N . ASP A 1 140 ? 12.433 4.253 3.332 1.00 80.44 140 ASP A N 1
ATOM 1161 C CA . ASP A 1 140 ? 11.508 4.502 4.432 1.00 80.44 140 ASP A CA 1
ATOM 1162 C C . ASP A 1 140 ? 10.117 4.884 3.883 1.00 80.44 140 ASP A C 1
ATOM 1164 O O . ASP A 1 140 ? 9.809 4.657 2.714 1.00 80.44 140 ASP A O 1
ATOM 1168 N N . ASN A 1 141 ? 9.242 5.430 4.730 1.00 75.94 141 ASN A N 1
ATOM 1169 C CA . ASN A 1 141 ? 7.878 5.798 4.346 1.00 75.94 141 ASN A CA 1
ATOM 1170 C C . ASN A 1 141 ? 7.752 7.129 3.581 1.00 75.94 141 ASN A C 1
ATOM 1172 O O . ASN A 1 141 ? 6.639 7.488 3.191 1.00 75.94 141 ASN A O 1
ATOM 1176 N N . ARG A 1 142 ? 8.855 7.859 3.398 1.00 84.31 142 ARG A N 1
ATOM 1177 C CA . ARG A 1 142 ? 8.938 9.174 2.745 1.00 84.31 142 ARG A CA 1
ATOM 1178 C C . ARG A 1 142 ? 9.876 9.180 1.549 1.00 84.31 142 ARG A C 1
ATOM 1180 O O . ARG A 1 142 ?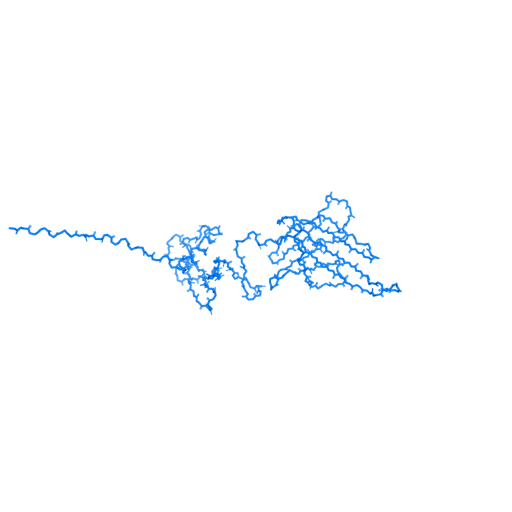 9.733 10.059 0.712 1.00 84.31 142 ARG A O 1
ATOM 1187 N N . THR A 1 143 ? 10.800 8.229 1.466 1.00 89.19 143 THR A N 1
ATOM 1188 C CA . THR A 1 143 ? 11.886 8.246 0.489 1.00 89.19 143 THR A CA 1
ATOM 1189 C C . THR A 1 143 ? 12.005 6.910 -0.230 1.00 89.19 143 THR A C 1
ATOM 1191 O O . THR A 1 143 ? 12.151 5.849 0.387 1.00 89.19 143 THR A O 1
ATOM 1194 N N . ALA A 1 144 ? 12.025 6.972 -1.557 1.00 93.75 144 ALA A N 1
ATOM 1195 C CA . ALA A 1 144 ? 12.391 5.862 -2.423 1.00 93.75 144 ALA A CA 1
ATOM 1196 C C . ALA A 1 144 ? 13.567 6.257 -3.323 1.00 93.75 144 ALA A C 1
ATOM 1198 O O . ALA A 1 144 ? 13.754 7.426 -3.654 1.00 93.75 144 ALA A O 1
ATOM 1199 N N . LYS A 1 145 ? 14.353 5.270 -3.746 1.00 93.94 145 LYS A N 1
ATOM 1200 C CA . LYS A 1 145 ? 15.363 5.430 -4.791 1.00 93.94 145 LYS A CA 1
ATOM 1201 C C . LYS A 1 145 ? 15.009 4.543 -5.974 1.00 93.94 145 LYS A C 1
ATOM 1203 O O . LYS A 1 145 ? 14.807 3.344 -5.796 1.00 93.94 145 LYS A O 1
ATOM 1208 N N . LEU A 1 146 ? 14.962 5.119 -7.165 1.00 94.06 146 LEU A N 1
ATOM 1209 C CA . LEU A 1 146 ? 14.782 4.404 -8.419 1.00 94.06 146 LEU A CA 1
ATOM 1210 C C . LEU A 1 146 ? 16.132 4.232 -9.113 1.00 94.06 146 LEU A C 1
ATOM 1212 O O . LEU A 1 146 ? 16.957 5.146 -9.152 1.00 94.06 146 LEU A O 1
ATOM 1216 N N . SER A 1 147 ? 16.360 3.054 -9.675 1.00 92.81 147 SER A N 1
ATOM 1217 C CA . SER A 1 147 ? 17.451 2.792 -10.610 1.00 92.81 147 SER A CA 1
ATOM 1218 C C . SER A 1 147 ? 16.874 2.160 -11.864 1.00 92.81 147 SER A C 1
ATOM 1220 O O . SER A 1 147 ? 16.114 1.196 -11.770 1.00 92.81 147 SER A O 1
ATOM 1222 N N . ILE A 1 148 ? 17.219 2.717 -13.021 1.00 91.38 148 ILE A N 1
ATOM 1223 C CA . ILE A 1 148 ? 16.761 2.232 -14.319 1.00 91.38 148 ILE A CA 1
ATOM 1224 C C . ILE A 1 148 ? 17.963 1.610 -15.023 1.00 91.38 148 ILE A C 1
ATOM 1226 O O . ILE A 1 148 ? 19.007 2.244 -15.151 1.00 91.38 148 ILE A O 1
ATOM 1230 N N . SER A 1 149 ? 17.836 0.357 -15.449 1.00 90.62 149 SER A N 1
ATOM 1231 C CA . SER A 1 149 ? 18.840 -0.310 -16.278 1.00 90.62 149 SER A CA 1
ATOM 1232 C C . SER A 1 149 ? 18.205 -0.758 -17.580 1.00 90.62 149 SER A C 1
ATOM 1234 O O . SER A 1 149 ? 17.164 -1.411 -17.561 1.00 90.62 149 SER A O 1
ATOM 1236 N N . SER A 1 150 ? 18.848 -0.459 -18.695 1.00 88.19 150 SER A N 1
ATOM 1237 C CA . SER A 1 150 ? 18.322 -0.737 -20.025 1.00 88.19 150 SER A CA 1
ATOM 1238 C C . SER A 1 150 ? 19.430 -1.198 -20.964 1.00 88.19 150 SER A C 1
ATOM 1240 O O . SER A 1 150 ? 20.607 -0.871 -20.790 1.00 88.19 150 SER A O 1
ATOM 1242 N N . TRP A 1 151 ? 19.043 -1.946 -21.993 1.00 81.75 151 TRP A N 1
ATOM 1243 C CA . TRP A 1 151 ? 19.899 -2.255 -23.133 1.00 81.75 151 TRP A CA 1
ATOM 1244 C C . TRP A 1 151 ? 19.323 -1.578 -24.382 1.00 81.75 151 TRP A C 1
ATOM 1246 O O . TRP A 1 151 ? 18.185 -1.849 -24.757 1.00 81.75 151 TRP A O 1
ATOM 1256 N N . HIS A 1 152 ? 20.124 -0.700 -25.002 1.00 70.38 152 HIS A N 1
ATOM 1257 C CA . HIS A 1 152 ? 19.827 0.134 -26.185 1.00 70.38 152 HIS A CA 1
ATOM 1258 C C . HIS A 1 152 ? 18.890 1.353 -26.041 1.00 70.38 152 HIS A C 1
ATOM 1260 O O . HIS A 1 152 ? 18.712 2.060 -27.030 1.00 70.38 152 HIS A O 1
ATOM 1266 N N . GLU A 1 153 ? 18.392 1.697 -24.851 1.00 66.44 153 GLU A N 1
ATOM 1267 C CA . GLU A 1 153 ? 17.621 2.939 -24.642 1.00 66.44 153 GLU A CA 1
ATOM 1268 C C . GLU A 1 153 ? 18.145 3.745 -23.448 1.00 66.44 153 GLU A C 1
ATOM 1270 O O . GLU A 1 153 ? 18.487 3.172 -22.420 1.00 66.44 153 GLU A O 1
ATOM 1275 N N . LEU A 1 154 ? 18.227 5.073 -23.570 1.00 66.81 154 LEU A N 1
ATOM 1276 C CA . LEU A 1 154 ? 18.581 5.962 -22.459 1.00 66.81 154 LEU A CA 1
ATOM 1277 C C . LEU A 1 154 ? 17.299 6.465 -21.799 1.00 66.81 154 LEU A C 1
ATOM 1279 O O . LEU A 1 154 ? 16.570 7.247 -22.406 1.00 66.81 154 LEU A O 1
ATOM 1283 N N . PHE A 1 155 ? 17.057 6.054 -20.556 1.00 70.38 155 PHE A N 1
ATOM 1284 C CA . PHE A 1 155 ? 15.978 6.599 -19.741 1.00 70.38 155 PHE A CA 1
ATOM 1285 C C . PHE A 1 155 ? 16.537 7.584 -18.739 1.00 70.38 155 PHE A C 1
ATOM 1287 O O . PHE A 1 155 ? 17.489 7.288 -18.024 1.00 70.38 155 PHE A O 1
ATOM 1294 N N . ARG A 1 156 ? 15.911 8.752 -18.710 1.00 75.62 156 ARG A N 1
ATOM 1295 C CA . ARG A 1 156 ? 16.059 9.731 -17.639 1.00 75.62 156 ARG A CA 1
ATOM 1296 C C . ARG A 1 156 ? 14.990 9.398 -16.594 1.00 75.62 156 ARG A C 1
ATOM 1298 O O . ARG A 1 156 ? 14.002 8.758 -16.956 1.00 75.62 156 ARG A O 1
ATOM 1305 N N . CYS A 1 157 ? 15.200 9.788 -15.340 1.00 87.62 157 CYS A N 1
ATOM 1306 C CA . CYS A 1 157 ? 14.370 9.567 -14.145 1.00 87.62 157 CYS A CA 1
ATOM 1307 C C . CYS A 1 157 ? 14.922 8.546 -13.128 1.00 87.62 157 CYS A C 1
ATOM 1309 O O . CYS A 1 157 ? 14.205 8.178 -12.194 1.00 87.62 157 CYS A O 1
ATOM 1311 N N . ASP A 1 158 ? 16.173 8.093 -13.220 1.00 89.06 158 ASP A N 1
ATOM 1312 C CA . ASP A 1 158 ? 16.832 7.470 -12.065 1.00 89.06 158 ASP A CA 1
ATOM 1313 C C . ASP A 1 158 ? 17.115 8.508 -10.963 1.00 89.06 158 ASP A C 1
ATOM 1315 O O . ASP A 1 158 ? 17.278 9.692 -11.231 1.00 89.06 158 ASP A O 1
ATOM 1319 N N . GLY A 1 159 ? 17.112 8.087 -9.694 1.00 90.88 159 GLY A N 1
ATOM 1320 C CA . GLY A 1 159 ? 17.380 8.998 -8.577 1.00 90.88 159 GLY A CA 1
ATOM 1321 C C . GLY A 1 159 ? 16.441 8.842 -7.387 1.00 90.88 159 GLY A C 1
ATOM 1322 O O . GLY A 1 159 ? 15.870 7.776 -7.154 1.00 90.88 159 GLY A O 1
ATOM 1323 N N . ASN A 1 160 ? 16.333 9.902 -6.586 1.00 92.56 160 ASN A N 1
ATOM 1324 C CA . ASN A 1 160 ? 15.557 9.908 -5.346 1.00 92.56 160 ASN A CA 1
ATOM 1325 C C . ASN A 1 160 ? 14.143 10.449 -5.581 1.00 92.56 160 ASN A C 1
ATOM 1327 O O . ASN A 1 160 ? 13.942 11.397 -6.337 1.00 92.56 160 ASN A O 1
ATOM 1331 N N . TYR A 1 161 ? 13.181 9.865 -4.880 1.00 93.88 161 TYR A N 1
ATOM 1332 C CA . TYR A 1 161 ? 11.766 10.184 -4.971 1.00 93.88 161 TYR A CA 1
ATOM 1333 C C . TYR A 1 161 ? 11.189 10.409 -3.581 1.00 93.88 161 TYR A C 1
ATOM 1335 O O . TYR A 1 161 ? 11.428 9.615 -2.666 1.00 93.88 161 TYR A O 1
ATOM 1343 N N . ASP A 1 162 ? 10.380 11.453 -3.462 1.00 92.44 162 ASP A N 1
ATOM 1344 C CA . ASP A 1 162 ? 9.527 11.679 -2.309 1.00 92.44 162 ASP A CA 1
ATOM 1345 C C . ASP A 1 162 ? 8.261 10.825 -2.454 1.00 92.44 162 ASP A C 1
ATOM 1347 O O . ASP A 1 162 ? 7.643 10.758 -3.520 1.00 92.44 162 ASP A O 1
ATOM 1351 N N . ILE A 1 163 ? 7.879 10.161 -1.367 1.00 90.00 163 ILE A N 1
ATOM 1352 C CA . ILE A 1 163 ? 6.700 9.304 -1.290 1.00 90.00 163 ILE A CA 1
ATOM 1353 C C . ILE A 1 163 ? 5.533 10.123 -0.743 1.00 90.00 163 ILE A C 1
ATOM 1355 O O . ILE A 1 163 ? 5.567 10.582 0.403 1.00 90.00 163 ILE A O 1
ATOM 1359 N N . GLN A 1 164 ? 4.471 10.249 -1.536 1.00 85.75 164 GLN A N 1
ATOM 1360 C CA . GLN A 1 164 ? 3.185 10.772 -1.086 1.00 85.75 164 GLN A CA 1
ATOM 1361 C C . GLN A 1 164 ? 2.151 9.652 -1.010 1.00 85.75 164 GLN A C 1
ATOM 1363 O O . GLN A 1 164 ? 2.014 8.832 -1.914 1.00 85.75 164 GLN A O 1
ATOM 1368 N N . HIS A 1 165 ? 1.417 9.618 0.099 1.00 77.75 165 HIS A N 1
ATOM 1369 C CA . HIS A 1 165 ? 0.351 8.645 0.321 1.00 77.75 165 HIS A CA 1
ATOM 1370 C C . HIS A 1 165 ? -0.981 9.310 -0.005 1.00 77.75 165 HIS A C 1
ATOM 1372 O O . HIS A 1 165 ? -1.414 10.212 0.715 1.00 77.75 165 HIS A O 1
ATOM 1378 N N . ASN A 1 166 ? -1.626 8.874 -1.086 1.00 71.19 166 ASN A N 1
ATOM 1379 C CA . ASN A 1 166 ? -2.898 9.412 -1.548 1.00 71.19 166 ASN A CA 1
ATOM 1380 C C . ASN A 1 166 ? -3.951 8.300 -1.575 1.00 71.19 166 ASN A C 1
ATOM 1382 O O . ASN A 1 166 ? -4.041 7.512 -2.516 1.00 71.19 166 ASN A O 1
ATOM 1386 N N . LYS A 1 167 ? -4.766 8.234 -0.516 1.00 70.00 167 LYS A N 1
ATOM 1387 C CA . LYS A 1 167 ? -5.784 7.190 -0.313 1.00 70.00 167 LYS A CA 1
ATOM 1388 C C . LYS A 1 167 ? -5.182 5.776 -0.392 1.00 70.00 167 LYS A C 1
ATOM 1390 O O . LYS A 1 167 ? -4.585 5.320 0.576 1.00 70.00 167 LYS A O 1
ATOM 1395 N N . ASN A 1 168 ? -5.339 5.116 -1.541 1.00 67.31 168 ASN A N 1
ATOM 1396 C CA . ASN A 1 168 ? -4.978 3.717 -1.788 1.00 67.31 168 ASN A CA 1
ATOM 1397 C C . ASN A 1 168 ? -3.765 3.589 -2.723 1.00 67.31 168 ASN A C 1
ATOM 1399 O O . ASN A 1 168 ? -3.394 2.479 -3.118 1.00 67.31 168 ASN A O 1
ATOM 1403 N N . GLU A 1 169 ? -3.170 4.723 -3.086 1.00 83.12 169 GLU A N 1
ATOM 1404 C CA . GLU A 1 169 ? -2.050 4.824 -4.002 1.00 83.12 169 GLU A CA 1
ATOM 1405 C C . GLU A 1 169 ? -0.862 5.507 -3.325 1.00 83.12 169 GLU A C 1
ATOM 1407 O O . GLU A 1 169 ? -0.990 6.378 -2.461 1.00 83.12 169 GLU A O 1
ATOM 1412 N N . ILE A 1 170 ? 0.314 5.051 -3.725 1.00 89.12 170 ILE A N 1
ATOM 1413 C CA . ILE A 1 170 ? 1.606 5.586 -3.344 1.00 89.12 170 ILE A CA 1
ATOM 1414 C C . ILE A 1 170 ? 2.128 6.306 -4.576 1.00 89.12 170 ILE A C 1
ATOM 1416 O O . ILE A 1 170 ? 2.382 5.686 -5.608 1.00 89.12 170 ILE A O 1
ATOM 1420 N N . GLU A 1 171 ? 2.257 7.614 -4.472 1.00 93.44 171 GLU A N 1
ATOM 1421 C CA . GLU A 1 171 ? 2.751 8.477 -5.530 1.00 93.44 171 GLU A CA 1
ATOM 1422 C C . GLU A 1 171 ? 4.239 8.740 -5.295 1.00 93.44 171 GLU A C 1
ATOM 1424 O O . GLU A 1 171 ? 4.642 9.166 -4.210 1.00 93.44 171 GLU A O 1
ATOM 1429 N N . LEU A 1 172 ? 5.064 8.457 -6.303 1.00 94.38 172 LEU A N 1
ATOM 1430 C CA . LEU A 1 172 ? 6.487 8.777 -6.295 1.00 94.38 172 LEU A CA 1
ATOM 1431 C C . LEU A 1 172 ? 6.705 10.057 -7.088 1.00 94.38 172 LEU A C 1
ATOM 1433 O O . LEU A 1 172 ? 6.417 10.120 -8.287 1.00 94.38 172 LEU A O 1
ATOM 1437 N N . ILE A 1 173 ? 7.235 11.063 -6.401 1.00 93.88 173 ILE A N 1
ATOM 1438 C CA . ILE A 1 173 ? 7.510 12.384 -6.952 1.00 93.88 173 ILE A CA 1
ATOM 1439 C C . ILE A 1 173 ? 9.017 12.588 -6.977 1.00 93.88 173 ILE A C 1
ATOM 1441 O O . ILE A 1 173 ? 9.670 12.553 -5.937 1.00 93.88 173 ILE A O 1
ATOM 1445 N N . TYR A 1 174 ? 9.570 12.785 -8.167 1.00 92.44 174 TYR A N 1
ATOM 1446 C CA . TYR A 1 174 ? 11.002 12.966 -8.356 1.00 92.44 174 TYR A CA 1
ATOM 1447 C C . TYR A 1 174 ? 11.515 14.165 -7.550 1.00 92.44 174 TYR A C 1
ATOM 1449 O O . TYR A 1 174 ? 11.002 15.284 -7.665 1.00 92.44 174 TYR A O 1
ATOM 1457 N N . ASN A 1 175 ? 12.539 13.930 -6.731 1.00 88.88 175 ASN A N 1
ATOM 1458 C CA . ASN A 1 175 ? 13.126 14.948 -5.875 1.00 88.88 175 ASN A CA 1
ATOM 1459 C C . ASN A 1 175 ? 14.178 15.750 -6.667 1.00 88.88 175 ASN A C 1
ATOM 1461 O O . ASN A 1 175 ? 15.315 15.313 -6.844 1.00 88.88 175 ASN A O 1
ATOM 1465 N N . LYS A 1 176 ? 13.792 16.953 -7.114 1.00 74.19 176 LYS A N 1
ATOM 1466 C CA . LYS A 1 176 ? 14.571 17.856 -7.993 1.00 74.19 176 LYS A CA 1
ATOM 1467 C C . LYS A 1 176 ? 15.814 18.501 -7.358 1.00 74.19 176 LYS A C 1
ATOM 1469 O O . LYS A 1 176 ? 16.363 19.447 -7.912 1.00 74.19 176 LYS A O 1
ATOM 1474 N N . ASN A 1 177 ? 16.248 18.048 -6.181 1.00 68.56 177 ASN A N 1
ATOM 1475 C CA . ASN A 1 177 ? 17.476 18.554 -5.558 1.00 68.56 177 ASN A CA 1
ATOM 1476 C C . ASN A 1 177 ? 18.755 18.041 -6.248 1.00 68.56 177 ASN A C 1
ATOM 1478 O O . ASN A 1 177 ? 19.836 18.552 -5.963 1.00 68.56 177 ASN A O 1
ATOM 1482 N N . ASN A 1 178 ? 18.627 17.070 -7.156 1.00 54.22 178 ASN A N 1
ATOM 1483 C CA . ASN A 1 178 ? 19.634 16.721 -8.152 1.00 54.22 178 ASN A CA 1
ATOM 1484 C C . ASN A 1 178 ? 19.165 17.245 -9.520 1.00 54.22 178 ASN A C 1
ATOM 1486 O O . ASN A 1 178 ? 17.962 17.269 -9.775 1.00 54.22 178 ASN A O 1
ATOM 1490 N N . GLU A 1 179 ? 20.115 17.694 -10.339 1.00 54.62 179 GLU A N 1
ATOM 1491 C CA . GLU A 1 179 ? 19.965 18.343 -11.654 1.00 54.62 179 GLU A CA 1
ATOM 1492 C C . GLU A 1 179 ? 18.941 17.672 -12.609 1.00 54.62 179 GLU A C 1
ATOM 1494 O O . GLU A 1 179 ? 18.504 16.548 -12.379 1.00 54.62 179 GLU A O 1
ATOM 1499 N N . ASP A 1 180 ? 18.542 18.409 -13.659 1.00 57.09 180 ASP A N 1
ATOM 1500 C CA . ASP A 1 180 ? 17.433 18.218 -14.626 1.00 57.09 180 ASP A CA 1
ATOM 1501 C C . ASP A 1 180 ? 17.253 16.812 -15.266 1.00 57.09 180 ASP A C 1
ATOM 1503 O O . ASP A 1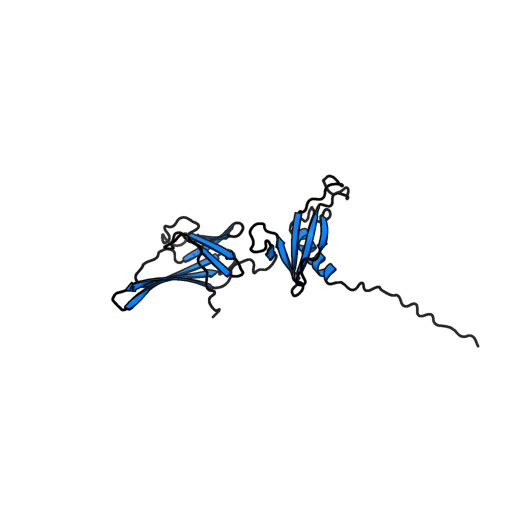 180 ? 17.296 16.659 -16.488 1.00 57.09 180 ASP A O 1
ATOM 1507 N N . GLU A 1 181 ? 17.028 15.757 -14.484 1.00 70.38 181 GLU A N 1
ATOM 1508 C CA . GLU A 1 181 ? 17.045 14.381 -15.005 1.00 70.38 181 GLU A CA 1
ATOM 1509 C C . GLU A 1 181 ? 15.700 13.656 -14.949 1.00 70.38 181 GLU A C 1
ATOM 1511 O O . GLU A 1 181 ? 15.658 12.444 -15.113 1.00 70.38 181 GLU A O 1
ATOM 1516 N N . CYS A 1 182 ? 14.577 14.369 -14.821 1.00 84.38 182 CYS A N 1
ATOM 1517 C CA . CYS A 1 182 ? 13.266 13.781 -15.100 1.00 84.38 182 CYS A CA 1
ATOM 1518 C C . CYS A 1 182 ? 12.264 14.816 -15.625 1.00 84.38 182 CYS A C 1
ATOM 1520 O O . CYS A 1 182 ? 11.736 15.627 -14.861 1.00 84.38 182 CYS A O 1
ATOM 1522 N N . ASP A 1 183 ? 11.989 14.761 -16.930 1.00 82.25 183 ASP A N 1
ATOM 1523 C CA . ASP A 1 183 ? 11.107 15.711 -17.628 1.00 82.25 183 ASP A CA 1
ATOM 1524 C C . ASP A 1 183 ? 9.612 15.368 -17.494 1.00 82.25 183 ASP A C 1
ATOM 1526 O O . ASP A 1 183 ? 8.746 16.121 -17.943 1.00 82.25 183 ASP A O 1
ATOM 1530 N N . GLU A 1 184 ? 9.291 14.246 -16.847 1.00 86.00 184 GLU A N 1
ATOM 1531 C CA . GLU A 1 184 ? 7.914 13.813 -16.637 1.00 86.00 184 GLU A CA 1
ATOM 1532 C C . GLU A 1 184 ? 7.219 14.595 -15.525 1.00 86.00 184 GLU A C 1
ATOM 1534 O O . GLU A 1 184 ? 7.798 14.903 -14.476 1.00 86.00 184 GLU A O 1
ATOM 1539 N N . ASN A 1 185 ? 5.930 14.871 -15.720 1.00 88.12 185 ASN A N 1
ATOM 1540 C CA . ASN A 1 185 ? 5.127 15.530 -14.697 1.00 88.12 185 ASN A CA 1
ATOM 1541 C C . ASN A 1 185 ? 4.896 14.594 -13.498 1.00 88.12 185 ASN A C 1
ATOM 1543 O O . ASN A 1 185 ? 4.649 13.403 -13.686 1.00 88.12 185 ASN A O 1
ATOM 1547 N N . PRO A 1 186 ? 4.936 15.114 -12.259 1.00 89.81 186 PRO A N 1
ATOM 1548 C CA . PRO A 1 186 ? 4.601 14.316 -11.092 1.00 89.81 186 PRO A CA 1
ATOM 1549 C C . PRO A 1 186 ? 3.095 13.971 -11.051 1.00 89.81 186 PRO A C 1
ATOM 1551 O O . PRO A 1 186 ? 2.277 14.797 -11.466 1.00 89.81 186 PRO A O 1
ATOM 1554 N N . PRO A 1 187 ? 2.718 12.806 -10.490 1.00 93.25 187 PRO A N 1
ATOM 1555 C CA . PRO A 1 187 ? 3.619 11.749 -10.034 1.00 93.25 187 PRO A CA 1
ATOM 1556 C C . PRO A 1 187 ? 4.195 10.955 -11.215 1.00 93.25 187 PRO A C 1
ATOM 1558 O O . PRO A 1 187 ? 3.468 10.558 -12.123 1.00 93.25 187 PRO A O 1
ATOM 1561 N N . GLN A 1 188 ? 5.501 10.683 -11.187 1.00 94.06 188 GLN A N 1
ATOM 1562 C CA . GLN A 1 188 ? 6.154 9.895 -12.238 1.00 94.06 188 GLN A CA 1
ATOM 1563 C C . GLN A 1 188 ? 5.808 8.412 -12.128 1.00 94.06 188 GLN A C 1
ATOM 1565 O O . GLN A 1 188 ? 5.810 7.695 -13.124 1.00 94.06 188 GLN A O 1
ATOM 1570 N N . PHE A 1 189 ? 5.512 7.938 -10.920 1.00 95.00 189 PHE A N 1
ATOM 1571 C CA . PHE A 1 189 ? 5.053 6.576 -10.697 1.00 95.00 189 PHE A CA 1
ATOM 1572 C C . PHE A 1 189 ? 3.934 6.576 -9.672 1.00 95.00 189 PHE A C 1
ATOM 1574 O O . PHE A 1 189 ? 4.006 7.254 -8.647 1.00 95.00 189 PHE A O 1
ATOM 1581 N N . THR A 1 190 ? 2.938 5.742 -9.925 1.00 94.69 190 THR A N 1
ATOM 1582 C CA . THR A 1 190 ? 1.863 5.458 -8.985 1.00 94.69 190 THR A CA 1
ATOM 1583 C C . THR A 1 190 ? 1.887 3.974 -8.681 1.00 94.69 190 THR A C 1
ATOM 1585 O O . THR A 1 190 ? 1.961 3.140 -9.584 1.00 94.69 190 THR A O 1
ATOM 1588 N N . ILE A 1 191 ? 1.839 3.626 -7.402 1.00 93.19 191 ILE A N 1
ATOM 1589 C CA . ILE A 1 191 ? 1.884 2.249 -6.928 1.00 93.19 191 ILE A CA 1
ATOM 1590 C C . ILE A 1 191 ? 0.629 1.963 -6.123 1.00 93.19 191 ILE A C 1
ATOM 1592 O O . ILE A 1 191 ? 0.232 2.746 -5.269 1.00 93.19 191 ILE A O 1
ATOM 1596 N N . LYS A 1 192 ? 0.025 0.802 -6.355 1.00 87.75 192 LYS A N 1
ATOM 1597 C CA . LYS A 1 192 ? -1.106 0.314 -5.564 1.00 87.75 192 LYS A CA 1
ATOM 1598 C C . LYS A 1 192 ? -0.851 -1.093 -5.064 1.00 87.75 192 LYS A C 1
ATOM 1600 O O . LYS A 1 192 ? -0.058 -1.846 -5.635 1.00 87.75 192 LYS A O 1
ATOM 1605 N N . ARG A 1 193 ? -1.587 -1.484 -4.028 1.00 80.69 193 ARG A N 1
ATOM 1606 C CA . ARG A 1 193 ? -1.593 -2.855 -3.518 1.00 80.69 193 ARG A CA 1
ATOM 1607 C C . ARG A 1 193 ? -2.921 -3.530 -3.844 1.00 80.69 193 ARG A C 1
ATOM 1609 O O . ARG A 1 193 ? -3.978 -3.017 -3.499 1.00 80.69 193 ARG A O 1
ATOM 1616 N N . ALA A 1 194 ? -2.872 -4.703 -4.467 1.00 73.56 194 ALA A N 1
ATOM 1617 C CA . ALA A 1 194 ? -4.048 -5.530 -4.728 1.00 73.56 194 ALA A CA 1
ATOM 1618 C C . ALA A 1 194 ? -3.697 -7.013 -4.552 1.00 73.56 194 ALA A C 1
ATOM 1620 O O . ALA A 1 194 ? -2.637 -7.460 -4.981 1.00 73.56 194 ALA A O 1
ATOM 1621 N N . ASN A 1 195 ? -4.567 -7.793 -3.903 1.00 69.69 195 ASN A N 1
ATOM 1622 C CA . ASN A 1 195 ? -4.357 -9.235 -3.679 1.00 69.69 195 ASN A CA 1
ATOM 1623 C C . ASN A 1 195 ? -2.992 -9.577 -3.051 1.00 69.69 195 ASN A C 1
ATOM 1625 O O . ASN A 1 195 ? -2.327 -10.530 -3.450 1.00 69.69 195 ASN A O 1
ATOM 1629 N N . GLY A 1 196 ? -2.539 -8.752 -2.101 1.00 69.44 196 GLY A N 1
ATOM 1630 C CA . GLY A 1 196 ? -1.247 -8.928 -1.432 1.00 69.44 196 GLY A CA 1
ATOM 1631 C C . GLY A 1 196 ? -0.014 -8.621 -2.293 1.00 69.44 196 GLY A C 1
ATOM 1632 O O . GLY A 1 196 ? 1.095 -8.718 -1.775 1.00 69.44 196 GLY A O 1
ATOM 1633 N N . LYS A 1 197 ? -0.188 -8.212 -3.554 1.00 79.69 197 LYS A N 1
ATOM 1634 C CA . LYS A 1 197 ? 0.880 -7.839 -4.491 1.00 79.69 197 LYS A CA 1
ATOM 1635 C C . LYS A 1 197 ? 0.887 -6.334 -4.738 1.00 79.69 197 LYS A C 1
ATOM 1637 O O . LYS A 1 197 ? -0.140 -5.672 -4.576 1.00 79.69 197 LYS A O 1
ATOM 1642 N N . TYR A 1 198 ? 2.042 -5.812 -5.133 1.00 88.19 198 TYR A N 1
ATOM 1643 C CA . TYR A 1 198 ? 2.179 -4.424 -5.557 1.00 88.19 198 TYR A CA 1
ATOM 1644 C C . TYR A 1 198 ? 2.123 -4.326 -7.073 1.00 88.19 198 TYR A C 1
ATOM 1646 O O . TYR A 1 198 ? 2.557 -5.236 -7.778 1.00 88.19 198 TYR A O 1
ATOM 1654 N N . PHE A 1 199 ? 1.568 -3.222 -7.551 1.00 93.38 199 PHE A N 1
ATOM 1655 C CA . PHE A 1 199 ? 1.481 -2.895 -8.962 1.00 93.38 199 PHE A CA 1
ATOM 1656 C C . PHE A 1 199 ? 1.933 -1.461 -9.165 1.00 93.38 199 PHE A C 1
ATOM 1658 O O . PHE A 1 199 ? 1.626 -0.617 -8.328 1.00 93.38 199 PHE A O 1
ATOM 1665 N N . VAL A 1 200 ? 2.605 -1.192 -10.275 1.00 95.69 200 VAL A N 1
ATOM 1666 C CA . VAL A 1 200 ? 3.090 0.129 -10.661 1.00 95.69 200 VAL A CA 1
ATOM 1667 C C . VAL A 1 200 ? 2.459 0.561 -11.979 1.00 95.69 200 VAL A C 1
ATOM 1669 O O . VAL A 1 200 ? 2.174 -0.258 -12.853 1.00 95.69 200 VAL A O 1
ATOM 1672 N N . LYS A 1 201 ? 2.229 1.860 -12.105 1.00 95.19 201 LYS A N 1
ATOM 1673 C CA . LYS A 1 201 ? 1.787 2.543 -13.313 1.00 95.19 201 LYS A CA 1
ATOM 1674 C C . LYS A 1 201 ? 2.642 3.799 -13.486 1.00 95.19 201 LYS A C 1
ATOM 1676 O O . LYS A 1 201 ? 3.010 4.425 -12.493 1.00 95.19 201 LYS A O 1
ATOM 1681 N N . SER A 1 202 ? 2.979 4.146 -14.724 1.00 93.75 202 SER A N 1
ATOM 1682 C CA . SER A 1 202 ? 3.801 5.317 -15.029 1.00 93.75 202 SER A CA 1
ATOM 1683 C C . SER A 1 202 ? 3.551 5.807 -16.457 1.00 93.75 202 SER A C 1
ATOM 1685 O O . SER A 1 202 ? 3.405 4.961 -17.343 1.00 93.75 202 SER A O 1
ATOM 1687 N N . PRO A 1 203 ? 3.570 7.131 -16.707 1.00 89.44 203 PRO A N 1
ATOM 1688 C CA . PRO A 1 203 ? 3.647 7.679 -18.062 1.00 89.44 203 PRO A CA 1
ATOM 1689 C C . PRO A 1 203 ? 4.929 7.270 -18.810 1.00 89.44 203 PRO A C 1
ATOM 1691 O O . PRO A 1 203 ? 4.947 7.314 -20.034 1.00 89.44 203 PRO A O 1
ATOM 1694 N N . LEU A 1 204 ? 5.974 6.824 -18.100 1.00 87.06 204 LEU A N 1
ATOM 1695 C CA . LEU A 1 204 ? 7.232 6.344 -18.688 1.00 87.06 204 LEU A CA 1
ATOM 1696 C C . LEU A 1 204 ? 7.127 4.939 -19.293 1.00 87.06 204 LEU A C 1
ATOM 1698 O O . LEU A 1 204 ? 8.065 4.471 -19.936 1.00 87.06 204 LEU A O 1
ATOM 1702 N N . PHE A 1 205 ? 6.028 4.223 -19.054 1.00 89.44 205 PHE A N 1
ATOM 1703 C CA . PHE A 1 205 ? 5.827 2.893 -19.617 1.00 89.44 205 PHE A CA 1
ATOM 1704 C C . PHE A 1 205 ? 5.205 2.989 -21.012 1.00 89.44 205 PHE A C 1
ATOM 1706 O O . PHE A 1 205 ? 4.400 3.874 -21.286 1.00 89.44 205 PHE A O 1
ATOM 1713 N N . TYR A 1 206 ? 5.490 2.015 -21.884 1.00 82.12 206 TYR A N 1
ATOM 1714 C CA . TYR A 1 206 ? 4.903 1.962 -23.234 1.00 82.12 206 TYR A CA 1
ATOM 1715 C C . TYR A 1 206 ? 3.365 1.861 -23.253 1.00 82.12 206 TYR A C 1
ATOM 1717 O O . TYR A 1 206 ? 2.747 2.016 -24.306 1.00 82.12 206 TYR A O 1
ATOM 1725 N N . ASN A 1 207 ? 2.727 1.573 -22.115 1.00 80.56 207 ASN A N 1
ATOM 1726 C CA . ASN A 1 207 ? 1.279 1.540 -21.971 1.00 80.56 207 ASN A CA 1
ATOM 1727 C C . ASN A 1 207 ? 0.823 2.029 -20.587 1.00 80.56 207 ASN A C 1
ATOM 1729 O O . ASN A 1 207 ? 1.448 1.777 -19.560 1.00 80.56 207 ASN A O 1
ATOM 1733 N N . ASP A 1 208 ? -0.335 2.688 -20.564 1.00 79.38 208 ASP A N 1
ATOM 1734 C CA . ASP A 1 208 ? -0.899 3.312 -19.364 1.00 79.38 208 ASP A CA 1
ATOM 1735 C C . ASP A 1 208 ? -1.708 2.315 -18.502 1.00 79.38 208 ASP A C 1
ATOM 1737 O O . ASP A 1 208 ? -2.847 2.567 -18.092 1.00 79.38 208 ASP A O 1
ATOM 1741 N N . VAL A 1 209 ? -1.139 1.132 -18.252 1.00 91.12 209 VAL A N 1
ATOM 1742 C CA . VAL A 1 209 ? -1.775 0.041 -17.492 1.00 91.12 209 VAL A CA 1
ATOM 1743 C C . VAL A 1 209 ? -0.975 -0.320 -16.240 1.00 91.12 209 VAL A C 1
ATOM 1745 O O . VAL A 1 209 ? 0.174 0.070 -16.068 1.00 91.12 209 VAL A O 1
ATOM 1748 N N . TRP A 1 210 ? -1.618 -1.051 -15.331 1.00 93.81 210 TRP A N 1
ATOM 1749 C CA . TRP A 1 210 ? -1.001 -1.500 -14.086 1.00 93.81 210 TRP A CA 1
ATOM 1750 C C . TRP A 1 210 ? -0.162 -2.756 -14.306 1.00 93.81 210 TRP A C 1
ATOM 1752 O O . TRP A 1 210 ? -0.700 -3.785 -14.717 1.00 93.81 210 TRP A O 1
ATOM 1762 N N . HIS A 1 211 ? 1.113 -2.695 -13.932 1.00 95.44 211 HIS A N 1
ATOM 1763 C CA . HIS A 1 211 ? 2.057 -3.806 -14.040 1.00 95.44 211 HIS A CA 1
ATOM 1764 C C . HIS A 1 211 ? 2.422 -4.364 -12.672 1.00 95.44 211 HIS A C 1
ATOM 1766 O O . HIS A 1 211 ? 2.580 -3.585 -11.734 1.00 95.44 211 HIS A O 1
ATOM 1772 N N . PRO A 1 212 ? 2.541 -5.689 -12.507 1.00 94.25 212 PRO A N 1
ATOM 1773 C CA . PRO A 1 212 ? 2.952 -6.272 -11.239 1.00 94.25 212 PRO A CA 1
ATOM 1774 C C . PRO A 1 212 ? 4.409 -5.916 -10.922 1.00 94.25 212 PRO A C 1
ATOM 1776 O O . PRO A 1 212 ? 5.274 -5.974 -11.789 1.00 94.25 212 PRO A O 1
ATOM 1779 N N . LEU A 1 213 ? 4.673 -5.597 -9.657 1.00 94.88 213 LEU A N 1
ATOM 1780 C CA . LEU A 1 213 ? 6.021 -5.455 -9.122 1.00 94.88 213 LEU A CA 1
ATOM 1781 C C . LEU A 1 213 ? 6.502 -6.791 -8.550 1.00 94.88 213 LEU A C 1
ATOM 1783 O O . LEU A 1 213 ? 5.825 -7.410 -7.720 1.00 94.88 213 LEU A O 1
ATOM 1787 N N . GLU A 1 214 ? 7.698 -7.205 -8.945 1.00 95.62 214 GLU A N 1
ATOM 1788 C CA . GLU A 1 214 ? 8.380 -8.369 -8.390 1.00 95.62 214 GLU A CA 1
ATOM 1789 C C . GLU A 1 214 ? 9.193 -7.963 -7.166 1.00 95.62 214 GLU A C 1
ATOM 1791 O O . GLU A 1 214 ? 9.913 -6.970 -7.188 1.00 95.62 214 GLU A O 1
ATOM 1796 N N . LYS A 1 215 ? 9.072 -8.707 -6.063 1.00 92.50 215 LYS A N 1
ATOM 1797 C CA . LYS A 1 215 ? 9.842 -8.422 -4.848 1.00 92.50 215 LYS A CA 1
ATOM 1798 C C . LYS A 1 215 ? 11.243 -9.006 -4.980 1.00 92.50 215 LYS A C 1
ATOM 1800 O O . LYS A 1 215 ? 11.384 -10.217 -5.139 1.00 92.50 215 LYS A O 1
ATOM 1805 N N . LEU A 1 216 ? 12.260 -8.168 -4.828 1.00 91.44 216 LEU A N 1
ATOM 1806 C CA . LEU A 1 216 ? 13.650 -8.599 -4.863 1.00 91.44 216 LEU A CA 1
ATOM 1807 C C . LEU A 1 216 ? 14.085 -9.180 -3.503 1.00 91.44 216 LEU A C 1
ATOM 1809 O O . LEU A 1 216 ? 13.605 -8.736 -2.449 1.00 91.44 216 LEU A O 1
ATOM 1813 N N . PRO A 1 217 ? 14.977 -10.188 -3.493 1.00 85.00 217 PRO A N 1
ATOM 1814 C CA . PRO A 1 217 ? 15.512 -10.752 -2.260 1.00 85.00 217 PRO A CA 1
ATOM 1815 C C . PRO A 1 217 ? 16.315 -9.705 -1.476 1.00 85.00 217 PRO A C 1
ATOM 1817 O O . PRO A 1 217 ? 16.962 -8.830 -2.050 1.00 85.00 217 PRO A O 1
ATOM 1820 N N . LYS A 1 218 ? 16.284 -9.806 -0.142 1.00 71.62 218 LYS A N 1
ATOM 1821 C CA . LYS A 1 218 ? 17.201 -9.046 0.715 1.00 71.62 218 LYS A CA 1
ATOM 1822 C C . LYS A 1 218 ? 18.581 -9.701 0.624 1.00 71.62 218 LYS A C 1
ATOM 1824 O O . LYS A 1 218 ? 18.679 -10.896 0.901 1.00 71.62 218 LYS A O 1
ATOM 1829 N N . TYR A 1 219 ? 19.589 -8.933 0.218 1.00 50.34 219 TYR A N 1
ATOM 1830 C CA . TYR A 1 219 ? 20.997 -9.331 0.291 1.00 50.34 219 TYR A CA 1
ATOM 1831 C C . TYR A 1 219 ? 21.550 -9.122 1.701 1.00 50.34 219 TYR A C 1
ATOM 1833 O O . TYR A 1 219 ? 21.104 -8.155 2.364 1.00 50.34 219 TYR A O 1
#

Organism: Providencia stuartii (NCBI:txid588)

Sequence (219 aa):
MRNKILIFVFLLYSFYAYSDENKAISVAYQYIKNELPAQEACVSYQMYQEDDYFYYIKVRTENRNKSCAGNPNISVTLFNFKISKSDTQLYKEDELGVNGYQPINVESQYIHGAYSYEYTGEKLNDGNTSFINWTFNFIDNRTAKLSISSWHELFRCDGNYDIQHNKNEIELIYNKNNEDECDENPPQFTIKRANGKYFVKSPLFYNDVWHPLEKLPKY